Protein AF-A0A0S8JFS5-F1 (afdb_monomer)

Radius of gyration: 37.06 Å; Cα contacts (8 Å, |Δi|>4): 356; chains: 1; bounding box: 82×43×117 Å

Nearest PDB structures (foldseek):
  4ozi-assembly2_E  TM=3.101E-01  e=9.433E+00  Homo sapiens
  5fk9-assembly1_A  TM=2.256E-01  e=7.806E+00  Homo sapiens
  6avf-assembly1_A  TM=2.307E-01  e=8.856E+00  Homo sapiens
  8yf8-assembly1_C  TM=1.202E-01  e=2.507E+00  Dragon grouper nervous necrosis virus
  6rj0-assembly1_B  TM=1.612E-01  e=7.806E+00  Betanodavirus sp.

Mean predicted aligned error: 9.12 Å

Secondary structure (DSSP, 8-state):
-HHHHHHHHHSPPTTPPSS-S--SGGGGTEEE-GGG-EEE-HHHHHHHHHH-HHHHHHHHSEEEEES-TTEEEEE--SSPPSEEEEEEEEE-TTS-EEEEEETTEEPEEETTEEEPPTTSTTTT-EEEE-PPSSS-EEEEEEEEEEE-HHHHHHHHHHHHT-TTT-HHHHHHHHHHHHHHHHHHHHHHHHHHHHHHHHHHHHHHHHHHHHHHHHHHHHHHHHHHH-

Solvent-accessible surface area (backbone atoms only — not comparable to full-atom values): 12028 Å² total; per-residue (Å²): 105,72,72,57,59,52,45,60,54,75,36,70,48,45,21,53,52,87,88,55,89,48,51,37,44,56,79,35,26,36,40,80,39,82,96,73,39,81,38,73,42,70,64,47,31,51,50,37,52,68,75,39,48,62,37,55,47,38,47,45,32,77,31,76,40,52,77,30,92,41,47,42,89,71,52,66,45,91,69,32,55,59,29,75,39,46,35,39,40,31,29,36,68,86,48,47,65,76,47,42,27,44,70,84,42,68,30,48,76,56,77,55,30,38,29,32,38,83,97,44,59,46,13,49,30,29,35,33,53,54,59,73,92,87,47,57,52,72,50,78,29,52,33,23,35,9,41,4,46,53,53,48,49,50,54,52,48,48,52,38,63,27,85,84,81,4,62,54,37,56,52,49,52,55,49,50,54,51,50,51,58,48,49,58,51,48,54,58,49,53,54,52,50,52,56,51,50,54,50,51,54,52,52,51,55,52,50,52,52,51,50,52,52,50,50,54,51,51,53,54,53,51,69,73,76,105

Structure (mmCIF, N/CA/C/O backbone):
data_AF-A0A0S8JFS5-F1
#
_entry.id   AF-A0A0S8JFS5-F1
#
loop_
_atom_site.group_PDB
_atom_site.id
_atom_site.type_symbol
_atom_site.label_atom_id
_atom_site.label_alt_id
_atom_site.label_comp_id
_atom_site.label_asym_id
_atom_site.label_entity_id
_atom_site.label_seq_id
_atom_site.pdbx_PDB_ins_code
_atom_site.Cartn_x
_atom_site.Cartn_y
_atom_site.Cartn_z
_atom_site.occupancy
_atom_site.B_iso_or_equiv
_atom_site.auth_seq_id
_atom_site.auth_comp_id
_atom_site.auth_asym_id
_atom_site.auth_atom_id
_atom_site.pdbx_PDB_model_num
ATOM 1 N N . ILE A 1 1 ? -4.376 2.875 14.936 1.00 79.38 1 ILE A N 1
ATOM 2 C CA . ILE A 1 1 ? -4.734 4.065 14.121 1.00 79.38 1 ILE A CA 1
ATOM 3 C C . ILE A 1 1 ? -3.679 5.167 14.223 1.00 79.38 1 ILE A C 1
ATOM 5 O O . ILE A 1 1 ? -2.856 5.225 13.325 1.00 79.38 1 ILE A O 1
ATOM 9 N N . ARG A 1 2 ? -3.618 5.992 15.288 1.00 80.19 2 ARG A N 1
ATOM 10 C CA . ARG A 1 2 ? -2.661 7.125 15.357 1.00 80.19 2 ARG A CA 1
ATOM 11 C C . ARG A 1 2 ? -1.199 6.714 15.155 1.00 80.19 2 ARG A C 1
ATOM 13 O O . ARG A 1 2 ? -0.543 7.265 14.283 1.00 80.19 2 ARG A O 1
ATOM 20 N N . SER A 1 3 ? -0.713 5.736 15.921 1.00 81.69 3 SER A N 1
ATOM 21 C CA . SER A 1 3 ? 0.657 5.216 15.783 1.00 81.69 3 SER A CA 1
ATOM 22 C C . SER A 1 3 ? 0.940 4.685 14.378 1.00 81.69 3 SER A C 1
ATOM 24 O O . SER A 1 3 ? 2.042 4.832 13.872 1.00 81.69 3 SER A O 1
ATOM 26 N N . THR A 1 4 ? -0.071 4.109 13.729 1.00 80.25 4 THR A N 1
ATOM 27 C CA . THR A 1 4 ? 0.043 3.573 12.375 1.00 80.25 4 THR A CA 1
ATOM 28 C C . THR A 1 4 ? 0.139 4.671 11.321 1.00 80.25 4 THR A C 1
ATOM 30 O O . THR A 1 4 ? 0.972 4.570 10.435 1.00 80.25 4 THR A O 1
ATOM 33 N N . LEU A 1 5 ? -0.665 5.732 11.426 1.00 82.12 5 LEU A N 1
ATOM 34 C CA . LEU A 1 5 ? -0.578 6.877 10.511 1.00 82.12 5 LEU A CA 1
ATOM 35 C C . LEU A 1 5 ? 0.731 7.649 10.704 1.00 82.12 5 LEU A C 1
ATOM 37 O O . LEU A 1 5 ? 1.341 8.079 9.734 1.00 82.12 5 LEU A O 1
ATOM 41 N N . GLN A 1 6 ? 1.197 7.773 11.949 1.00 82.50 6 GLN A N 1
ATOM 42 C CA . GLN A 1 6 ? 2.508 8.356 12.234 1.00 82.50 6 GLN A CA 1
ATOM 43 C C . GLN A 1 6 ? 3.644 7.516 11.646 1.00 82.50 6 GLN A C 1
ATOM 45 O O . GLN A 1 6 ? 4.577 8.090 11.097 1.00 82.50 6 GLN A O 1
ATOM 50 N N . ALA A 1 7 ? 3.541 6.184 11.706 1.00 83.38 7 ALA A N 1
ATOM 51 C CA . ALA A 1 7 ? 4.540 5.294 11.127 1.00 83.38 7 ALA A CA 1
ATOM 52 C C . ALA A 1 7 ? 4.707 5.511 9.617 1.00 83.38 7 ALA A C 1
ATOM 54 O O . ALA A 1 7 ? 5.843 5.546 9.167 1.00 83.38 7 ALA A O 1
ATOM 55 N N . VAL A 1 8 ? 3.613 5.735 8.872 1.00 82.31 8 VAL A N 1
ATOM 56 C CA . VAL A 1 8 ? 3.650 6.019 7.420 1.00 82.31 8 VAL A CA 1
ATOM 57 C C . VAL A 1 8 ? 4.403 7.317 7.104 1.00 82.31 8 VAL A C 1
ATOM 59 O O . VAL A 1 8 ? 5.082 7.414 6.091 1.00 82.31 8 VAL A O 1
ATOM 62 N N . ILE A 1 9 ? 4.301 8.321 7.976 1.00 80.81 9 ILE A N 1
ATOM 63 C CA . ILE A 1 9 ? 4.963 9.623 7.793 1.00 80.81 9 ILE A CA 1
ATOM 64 C C . ILE A 1 9 ? 6.453 9.539 8.146 1.00 80.81 9 ILE A C 1
ATOM 66 O O . ILE A 1 9 ? 7.272 10.220 7.540 1.00 80.81 9 ILE A O 1
ATOM 70 N N . SER A 1 10 ? 6.808 8.723 9.142 1.00 82.69 10 SER A N 1
ATOM 71 C CA . SER A 1 10 ? 8.193 8.561 9.600 1.00 82.69 10 SER A CA 1
ATOM 72 C C . SER A 1 10 ? 8.963 7.443 8.894 1.00 82.69 10 SER A C 1
ATOM 74 O O . SER A 1 10 ? 10.148 7.269 9.164 1.00 82.69 10 SER A O 1
ATOM 76 N N . SER A 1 11 ? 8.297 6.626 8.078 1.00 82.75 11 SER A N 1
ATOM 77 C CA . SER A 1 11 ? 8.927 5.513 7.372 1.00 82.75 11 SER A CA 1
ATOM 78 C C . SER A 1 11 ? 9.652 5.980 6.118 1.00 82.75 11 SER A C 1
ATOM 80 O O . SER A 1 11 ? 9.276 6.974 5.499 1.00 82.75 11 SER A O 1
ATOM 82 N N . LEU A 1 12 ? 10.644 5.192 5.711 1.00 83.06 12 LEU A N 1
ATOM 83 C CA . LEU A 1 12 ? 11.193 5.267 4.364 1.00 83.06 12 LEU A CA 1
ATOM 84 C C . LEU A 1 12 ? 10.079 4.989 3.346 1.00 83.06 12 LEU A C 1
ATOM 86 O O . LEU A 1 12 ? 9.289 4.055 3.524 1.00 83.06 12 LEU A O 1
ATOM 90 N N . VAL A 1 13 ? 10.031 5.786 2.284 1.00 85.88 13 VAL A N 1
ATOM 91 C CA . VAL A 1 13 ? 9.185 5.515 1.123 1.00 85.88 13 VAL A CA 1
ATOM 92 C C . VAL A 1 13 ? 9.842 4.376 0.351 1.00 85.88 13 VAL A C 1
ATOM 94 O O . VAL A 1 13 ? 11.003 4.447 -0.047 1.00 85.88 13 VAL A O 1
ATOM 97 N N . THR A 1 14 ? 9.118 3.271 0.206 1.00 84.69 14 THR A N 1
ATOM 98 C CA . THR A 1 14 ? 9.622 2.068 -0.466 1.00 84.69 14 THR A CA 1
ATOM 99 C C . THR A 1 14 ? 9.335 2.134 -1.960 1.00 84.69 14 THR A C 1
ATOM 101 O O . THR A 1 14 ? 8.355 2.748 -2.370 1.00 84.69 14 THR A O 1
ATOM 104 N N . GLY A 1 15 ? 10.190 1.497 -2.767 1.00 82.31 15 GLY A N 1
ATOM 105 C CA . GLY A 1 15 ? 9.993 1.382 -4.216 1.00 82.31 15 GLY A CA 1
ATOM 106 C C . GLY A 1 15 ? 10.299 2.644 -5.025 1.00 82.31 15 GLY A C 1
ATOM 107 O O . GLY A 1 15 ? 9.937 2.699 -6.195 1.00 82.31 15 GLY A O 1
ATOM 108 N N . LEU A 1 16 ? 10.974 3.630 -4.428 1.00 89.50 16 LEU A N 1
ATOM 109 C CA . LEU A 1 16 ? 11.476 4.803 -5.145 1.00 89.50 16 LEU A CA 1
ATOM 110 C C . LEU A 1 16 ? 12.384 4.409 -6.331 1.00 89.50 16 LEU A C 1
ATOM 112 O O . LEU A 1 16 ? 12.933 3.296 -6.335 1.00 89.50 16 LEU A O 1
ATOM 116 N N . PRO A 1 17 ? 12.560 5.309 -7.319 1.00 85.25 17 PRO A N 1
ATOM 117 C CA . PRO A 1 17 ? 13.505 5.117 -8.417 1.00 85.25 17 PRO A CA 1
ATOM 118 C C . PRO A 1 17 ? 14.931 4.808 -7.938 1.00 85.25 17 PRO A C 1
ATOM 120 O O . PRO A 1 17 ? 15.257 4.975 -6.764 1.00 85.25 17 PRO A O 1
ATOM 123 N N . ASP A 1 18 ? 15.781 4.327 -8.849 1.00 83.12 18 ASP A N 1
ATOM 124 C CA . ASP A 1 18 ? 17.183 4.016 -8.543 1.00 83.12 18 ASP A CA 1
ATOM 125 C C . ASP A 1 18 ? 17.924 5.229 -7.962 1.00 83.12 18 ASP A C 1
ATOM 127 O O . ASP A 1 18 ? 17.794 6.335 -8.482 1.00 83.12 18 ASP A O 1
ATOM 131 N N . ASP A 1 19 ? 18.712 4.982 -6.909 1.00 83.31 19 ASP A N 1
ATOM 132 C CA . ASP A 1 19 ? 19.526 5.973 -6.193 1.00 83.31 19 ASP A CA 1
ATOM 133 C C . ASP A 1 19 ? 18.766 7.274 -5.854 1.00 83.31 19 ASP A C 1
ATOM 135 O O . ASP A 1 19 ? 19.159 8.355 -6.299 1.00 83.31 19 ASP A O 1
ATOM 139 N N . PRO A 1 20 ? 17.675 7.201 -5.064 1.00 86.00 20 PRO A N 1
ATOM 140 C CA . PRO A 1 20 ? 16.886 8.382 -4.762 1.00 86.00 20 PRO A CA 1
ATOM 141 C C . PRO A 1 20 ? 17.689 9.331 -3.865 1.00 86.00 20 PRO A C 1
ATOM 143 O O . PRO A 1 20 ? 18.258 8.905 -2.857 1.00 86.00 20 PRO A O 1
ATOM 146 N N . THR A 1 21 ? 17.696 10.621 -4.207 1.00 92.50 21 THR A N 1
ATOM 147 C CA . THR A 1 21 ? 18.334 11.673 -3.397 1.00 92.50 21 THR A CA 1
ATOM 148 C C . THR A 1 21 ? 17.732 11.726 -1.991 1.00 92.50 21 THR A C 1
ATOM 150 O O . THR A 1 21 ? 18.457 11.844 -1.004 1.00 92.50 21 THR A O 1
ATOM 153 N N . PHE A 1 22 ? 16.410 11.558 -1.899 1.00 93.06 22 PHE A N 1
ATOM 154 C CA . PHE A 1 22 ? 15.658 11.491 -0.653 1.00 93.06 22 PHE A CA 1
ATOM 155 C C . PHE A 1 22 ? 14.789 10.238 -0.601 1.00 93.06 22 PHE A C 1
ATOM 157 O O . PHE A 1 22 ? 14.122 9.867 -1.565 1.00 93.06 22 PHE A O 1
ATOM 164 N N . SER A 1 23 ? 14.751 9.614 0.569 1.00 92.06 23 SER A N 1
ATOM 165 C CA . SER A 1 23 ? 14.037 8.369 0.847 1.00 92.06 23 SER A CA 1
ATOM 166 C C . SER A 1 23 ? 12.992 8.496 1.957 1.00 92.06 23 SER A C 1
ATOM 168 O O . SER A 1 23 ? 12.203 7.575 2.175 1.00 92.06 23 SER A O 1
ATOM 170 N N . SER A 1 24 ? 12.938 9.634 2.656 1.00 92.19 24 SER A N 1
ATOM 171 C CA . SER A 1 24 ? 11.930 9.899 3.684 1.00 92.19 24 SER A CA 1
ATOM 172 C C . SER A 1 24 ? 11.525 11.367 3.759 1.00 92.19 24 SER A C 1
ATOM 174 O O . SER A 1 24 ? 12.280 12.264 3.399 1.00 92.19 24 SER A O 1
ATOM 176 N N . LEU A 1 25 ? 10.342 11.620 4.326 1.00 91.88 25 LEU A N 1
ATOM 177 C CA . LEU A 1 25 ? 9.883 12.981 4.610 1.00 91.88 25 LEU A CA 1
ATOM 178 C C . LEU A 1 25 ? 10.794 13.725 5.598 1.00 91.88 25 LEU A C 1
ATOM 180 O O . LEU A 1 25 ? 10.909 14.947 5.527 1.00 91.88 25 LEU A O 1
ATOM 184 N N . ALA A 1 26 ? 11.460 12.998 6.497 1.00 92.38 26 ALA A N 1
ATOM 185 C CA . ALA A 1 26 ? 12.356 13.595 7.479 1.00 92.38 26 ALA A CA 1
ATOM 186 C C . ALA A 1 26 ? 13.596 14.228 6.829 1.00 92.38 26 ALA A C 1
ATOM 188 O O . ALA A 1 26 ? 14.048 15.254 7.319 1.00 92.38 26 ALA A O 1
ATOM 189 N N . GLU A 1 27 ? 14.099 13.659 5.728 1.00 93.44 27 GLU A N 1
ATOM 190 C CA . GLU A 1 27 ? 15.263 14.174 4.981 1.00 93.44 27 GLU A CA 1
ATOM 191 C C . GLU A 1 27 ? 14.962 15.460 4.199 1.00 93.44 27 GLU A C 1
ATOM 193 O O . GLU A 1 27 ? 15.880 16.150 3.774 1.00 93.44 27 GLU A O 1
ATOM 198 N N . ILE A 1 28 ? 13.679 15.789 4.024 1.00 94.94 28 ILE A N 1
ATOM 199 C CA . ILE A 1 28 ? 13.224 17.032 3.386 1.00 94.94 28 ILE A CA 1
ATOM 200 C C . ILE A 1 28 ? 12.625 18.010 4.410 1.00 94.94 28 ILE A C 1
ATOM 202 O O . ILE A 1 28 ? 11.830 18.884 4.062 1.00 94.94 28 ILE A O 1
ATOM 206 N N . GLY A 1 29 ? 12.941 17.828 5.696 1.00 93.25 29 GLY A N 1
ATOM 207 C CA . GLY A 1 29 ? 12.510 18.712 6.778 1.00 93.25 29 GLY A CA 1
ATOM 208 C C . GLY A 1 29 ? 11.074 18.513 7.268 1.00 93.25 29 GLY A C 1
ATOM 209 O O . GLY A 1 29 ? 10.561 19.351 8.010 1.00 93.25 29 GLY A O 1
ATOM 210 N N . ILE A 1 30 ? 10.391 17.425 6.899 1.00 93.31 30 ILE A N 1
ATOM 211 C CA . ILE A 1 30 ? 9.016 17.138 7.337 1.00 93.31 30 ILE A CA 1
ATOM 212 C C . ILE A 1 30 ? 9.019 16.011 8.370 1.00 93.31 30 ILE A C 1
ATOM 214 O O . ILE A 1 30 ? 9.278 14.847 8.073 1.00 93.31 30 ILE A O 1
ATOM 218 N N . THR A 1 31 ? 8.663 16.338 9.610 1.00 90.81 31 THR A N 1
ATOM 219 C CA . THR A 1 31 ? 8.718 15.396 10.738 1.00 90.81 31 THR A CA 1
ATOM 220 C C . THR A 1 31 ? 7.413 15.362 11.534 1.00 90.81 31 THR A C 1
ATOM 222 O O . THR A 1 31 ? 6.594 16.281 11.487 1.00 90.81 31 THR A O 1
ATOM 225 N N . SER A 1 32 ? 7.195 14.291 12.305 1.00 85.81 32 SER A N 1
ATOM 226 C CA . SER A 1 32 ? 6.102 14.246 13.284 1.00 85.81 32 SER A CA 1
ATOM 227 C C . SER A 1 32 ? 6.528 14.962 14.569 1.00 85.81 32 SER A C 1
ATOM 229 O O . SER A 1 32 ? 7.279 14.414 15.373 1.00 85.81 32 SER A O 1
ATOM 231 N N . GLY A 1 33 ? 5.990 16.154 14.802 1.00 78.69 33 GLY A N 1
ATOM 232 C CA . GLY A 1 33 ? 6.173 16.928 16.025 1.00 78.69 33 GLY A CA 1
ATOM 233 C C . GLY A 1 33 ? 5.339 16.439 17.218 1.00 78.69 33 GLY A C 1
ATOM 234 O O . GLY A 1 33 ? 4.672 15.394 17.203 1.00 78.69 33 GLY A O 1
ATOM 235 N N . ALA A 1 34 ? 5.363 17.231 18.295 1.00 79.44 34 ALA A N 1
ATOM 236 C CA . ALA A 1 34 ? 4.618 16.949 19.519 1.00 79.44 34 ALA A CA 1
ATOM 237 C C . ALA A 1 34 ? 3.104 16.846 19.24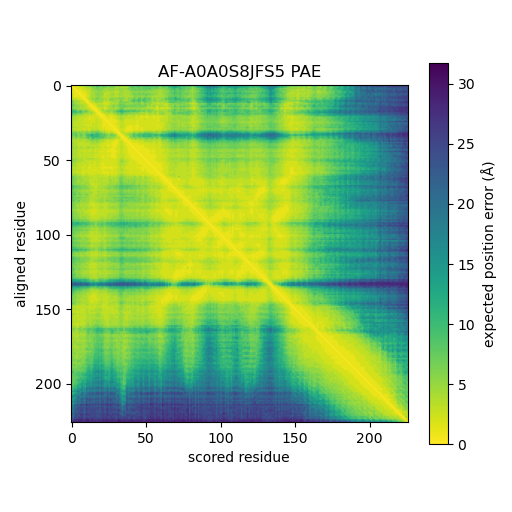9 1.00 79.44 34 ALA A C 1
ATOM 239 O O . ALA A 1 34 ? 2.533 17.587 18.452 1.00 79.44 34 ALA A O 1
ATOM 240 N N . GLY A 1 35 ? 2.435 15.899 19.910 1.00 76.12 35 GLY A N 1
ATOM 241 C CA . GLY A 1 35 ? 0.993 15.692 19.727 1.00 76.12 35 GLY A CA 1
ATOM 242 C C . GLY A 1 35 ? 0.597 15.003 18.414 1.00 76.12 35 GLY A C 1
ATOM 243 O O . GLY A 1 35 ? -0.582 14.724 18.230 1.00 76.12 35 GLY A O 1
ATOM 244 N N . GLY A 1 36 ? 1.555 14.625 17.557 1.00 77.44 36 GLY A N 1
ATOM 245 C CA . GLY A 1 36 ? 1.280 14.000 16.257 1.00 77.44 36 GLY A CA 1
ATOM 246 C C . GLY A 1 36 ? 0.900 14.985 15.156 1.00 77.44 36 GLY A C 1
ATOM 247 O O . GLY A 1 36 ? 0.332 14.572 14.151 1.00 77.44 36 GLY A O 1
ATOM 248 N N . MET A 1 37 ? 1.208 16.266 15.356 1.00 84.81 37 MET A N 1
ATOM 249 C CA . MET A 1 37 ? 1.162 17.274 14.301 1.00 84.81 37 MET A CA 1
ATOM 250 C C . MET A 1 37 ? 2.410 17.172 13.430 1.00 84.81 37 MET A C 1
ATOM 252 O O . MET A 1 37 ? 3.477 16.810 13.921 1.00 84.81 37 MET A O 1
ATOM 256 N N . LEU A 1 38 ? 2.283 17.523 12.155 1.00 88.62 38 LEU A N 1
ATOM 257 C CA . LEU A 1 38 ? 3.442 17.673 11.284 1.00 88.62 38 LEU A CA 1
ATOM 258 C C . LEU A 1 38 ? 4.183 18.967 11.622 1.00 88.62 38 LEU A C 1
ATOM 2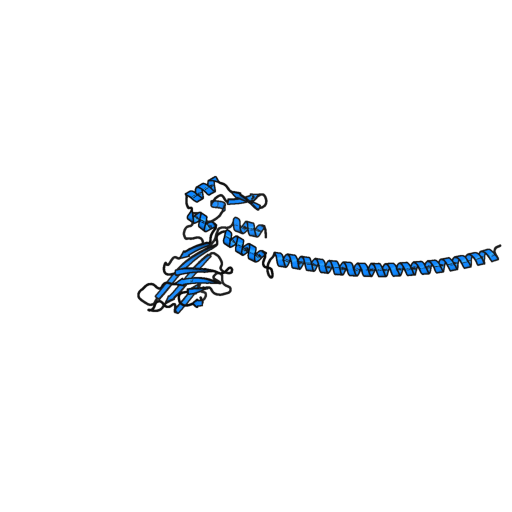60 O O . LEU A 1 38 ? 3.561 20.008 11.832 1.00 88.62 38 LEU A O 1
ATOM 264 N N . SER A 1 39 ? 5.506 18.877 11.674 1.00 91.50 39 SER A N 1
ATOM 265 C CA . SER A 1 39 ? 6.423 20.006 11.760 1.00 91.50 39 SER A CA 1
ATOM 266 C C . SER A 1 39 ? 7.207 20.078 10.459 1.00 91.50 39 SER A C 1
ATOM 268 O O . SER A 1 39 ? 7.657 19.048 9.963 1.00 91.50 39 SER A O 1
ATOM 270 N N . ILE A 1 40 ? 7.356 21.285 9.922 1.00 93.69 40 ILE A N 1
ATOM 271 C CA . ILE A 1 40 ? 8.050 21.533 8.660 1.00 93.69 40 ILE A CA 1
ATOM 272 C C . ILE A 1 40 ? 9.192 22.505 8.941 1.00 93.69 40 ILE A C 1
ATOM 274 O O . ILE A 1 40 ? 8.944 23.618 9.410 1.00 93.69 40 ILE A O 1
ATOM 278 N N . ASP A 1 41 ? 10.420 22.090 8.650 1.00 96.00 41 ASP A N 1
ATOM 279 C CA . ASP A 1 41 ? 11.549 22.999 8.494 1.00 96.00 41 ASP A CA 1
ATOM 280 C C . ASP A 1 41 ? 11.505 23.579 7.078 1.00 96.00 41 ASP A C 1
ATOM 282 O O . ASP A 1 41 ? 11.756 22.898 6.084 1.00 96.00 41 ASP A O 1
ATOM 286 N N . SER A 1 42 ? 11.127 24.853 6.974 1.00 96.06 42 SER A N 1
ATOM 287 C CA . SER A 1 42 ? 10.990 25.524 5.681 1.00 96.06 42 SER A CA 1
ATOM 288 C C . SER A 1 42 ? 12.315 25.690 4.943 1.00 96.06 42 SER A C 1
ATOM 290 O O . SER A 1 42 ? 12.296 25.840 3.728 1.00 96.06 42 SER A O 1
ATOM 292 N N . THR A 1 43 ? 13.440 25.722 5.662 1.00 97.81 43 THR A N 1
ATOM 293 C CA . THR A 1 43 ? 14.764 25.896 5.051 1.00 97.81 43 THR A CA 1
ATOM 294 C C . THR A 1 43 ? 15.197 24.588 4.414 1.00 97.81 43 THR A C 1
ATOM 296 O O . THR A 1 43 ? 15.482 24.563 3.224 1.00 97.81 43 THR A O 1
ATOM 299 N N . GLU A 1 44 ? 15.131 23.493 5.171 1.00 96.81 44 GLU A N 1
ATOM 300 C CA . GLU A 1 44 ? 15.491 22.157 4.686 1.00 96.81 44 GLU A CA 1
ATOM 301 C C . GLU A 1 44 ? 14.585 21.713 3.530 1.00 96.81 44 GLU A C 1
ATOM 303 O O . GLU A 1 44 ? 15.071 21.213 2.519 1.00 96.81 44 GLU A O 1
ATOM 308 N N . LEU A 1 45 ? 13.281 22.001 3.611 1.00 96.94 45 LEU A N 1
ATOM 309 C CA . LEU A 1 45 ? 12.366 21.741 2.501 1.00 96.94 45 LEU A CA 1
ATOM 310 C C . LEU A 1 45 ? 12.712 22.574 1.257 1.00 96.94 45 LEU A C 1
ATOM 312 O O . LEU A 1 45 ? 12.629 22.075 0.136 1.00 96.94 45 LEU A O 1
ATOM 316 N N . GLN A 1 46 ? 13.078 23.848 1.428 1.00 97.38 46 GLN A N 1
ATOM 317 C CA . GLN A 1 46 ? 13.443 24.715 0.307 1.00 97.38 46 GLN A CA 1
ATOM 318 C C . GLN A 1 46 ? 14.755 24.270 -0.351 1.00 97.38 46 GLN A C 1
ATOM 320 O O . GLN A 1 46 ? 14.860 24.329 -1.581 1.00 97.38 46 GLN A O 1
ATOM 325 N N . ASP A 1 47 ? 15.717 23.818 0.452 1.00 97.75 47 ASP A N 1
ATOM 326 C CA . ASP A 1 47 ? 16.987 23.268 -0.012 1.00 97.75 47 ASP A CA 1
ATOM 327 C C . ASP A 1 47 ? 16.749 21.959 -0.777 1.00 97.75 47 ASP A C 1
ATOM 329 O O . ASP A 1 47 ? 17.184 21.848 -1.921 1.00 97.75 47 ASP A O 1
ATOM 333 N N . ALA A 1 48 ? 15.950 21.034 -0.233 1.00 97.31 48 ALA A N 1
ATOM 334 C CA . ALA A 1 48 ? 15.591 19.780 -0.899 1.00 97.31 48 ALA A CA 1
ATOM 335 C C . ALA A 1 48 ? 14.865 19.999 -2.238 1.00 97.31 48 ALA A C 1
ATOM 337 O O . ALA A 1 48 ? 15.198 19.372 -3.242 1.00 97.31 48 ALA A O 1
ATOM 338 N N . LEU A 1 49 ? 13.913 20.941 -2.286 1.00 96.50 49 LEU A N 1
ATOM 339 C CA . LEU A 1 49 ? 13.221 21.328 -3.523 1.00 96.50 49 LEU A CA 1
ATOM 340 C C . LEU A 1 49 ? 14.163 21.925 -4.578 1.00 96.50 49 LEU A C 1
ATOM 342 O O . LEU A 1 49 ? 13.849 21.878 -5.767 1.00 96.50 49 LEU A O 1
ATOM 346 N N . THR A 1 50 ? 15.272 22.532 -4.150 1.00 97.31 50 THR A N 1
ATOM 347 C CA . THR A 1 50 ? 16.275 23.122 -5.047 1.00 97.31 50 THR A CA 1
ATOM 348 C C . THR A 1 50 ? 17.285 22.081 -5.520 1.00 97.31 50 THR A C 1
ATOM 350 O O . THR A 1 50 ? 17.709 22.144 -6.673 1.00 97.31 50 THR A O 1
ATOM 353 N N . ASP A 1 51 ? 17.664 21.153 -4.643 1.00 96.62 51 ASP A N 1
ATOM 354 C CA . ASP A 1 51 ? 18.640 20.096 -4.907 1.00 96.62 51 ASP A CA 1
ATOM 355 C C . ASP A 1 51 ? 18.080 19.042 -5.872 1.00 96.62 51 ASP A C 1
ATOM 357 O O . ASP A 1 51 ? 18.652 18.812 -6.938 1.00 96.62 51 ASP A O 1
ATOM 361 N N . ASP A 1 52 ? 16.909 18.477 -5.559 1.00 95.38 52 ASP A N 1
ATOM 362 C CA . ASP A 1 52 ? 16.247 17.489 -6.413 1.00 95.38 52 ASP A CA 1
ATOM 363 C C . ASP A 1 52 ? 14.720 17.525 -6.258 1.00 95.38 52 ASP A C 1
ATOM 365 O O . ASP A 1 52 ? 14.101 16.776 -5.495 1.00 95.38 52 ASP A O 1
ATOM 369 N N . PHE A 1 53 ? 14.088 18.395 -7.048 1.00 94.81 53 PHE A N 1
ATOM 370 C CA . PHE A 1 53 ? 12.632 18.518 -7.093 1.00 94.81 53 PHE A CA 1
ATOM 371 C C . PHE A 1 53 ? 11.924 17.190 -7.411 1.00 94.81 53 PHE A C 1
ATOM 373 O O . PHE A 1 53 ? 10.851 16.932 -6.866 1.00 94.81 53 PHE A O 1
ATOM 380 N N . ASN A 1 54 ? 12.495 16.350 -8.281 1.00 92.62 54 ASN A N 1
ATOM 381 C CA . 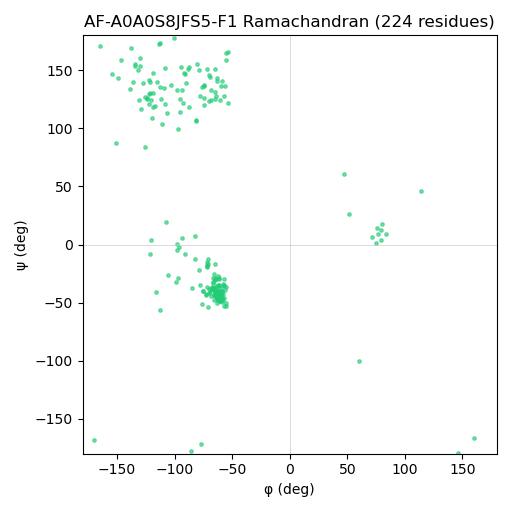ASN A 1 54 ? 11.839 15.111 -8.700 1.00 92.62 54 ASN A CA 1
ATOM 382 C C . ASN A 1 54 ? 11.855 14.086 -7.570 1.00 92.62 54 ASN A C 1
ATOM 384 O O . ASN A 1 54 ? 10.810 13.518 -7.269 1.00 92.62 54 ASN A O 1
ATOM 388 N N . SER A 1 55 ? 12.983 13.937 -6.872 1.00 92.44 55 SER A N 1
ATOM 389 C CA . SER A 1 55 ? 13.049 13.054 -5.707 1.00 92.44 55 SER A CA 1
ATOM 390 C C . SER A 1 55 ? 12.090 13.501 -4.596 1.00 92.44 55 SER A C 1
ATOM 392 O O . SER A 1 55 ? 11.445 12.659 -3.974 1.00 92.44 55 SER A O 1
ATOM 394 N N . VAL A 1 56 ? 11.889 14.813 -4.400 1.00 94.56 56 VAL A N 1
ATOM 395 C CA . VAL A 1 56 ? 10.836 15.314 -3.496 1.00 94.56 56 VAL A CA 1
ATOM 396 C C . VAL A 1 56 ? 9.441 14.901 -3.983 1.00 94.56 56 VAL A C 1
ATOM 398 O O . VAL A 1 56 ? 8.630 14.440 -3.183 1.00 94.56 56 VAL A O 1
ATOM 401 N N . VAL A 1 57 ? 9.137 15.033 -5.278 1.00 93.25 57 VAL A N 1
ATOM 402 C CA . VAL A 1 57 ? 7.846 14.607 -5.854 1.00 93.25 57 VAL A CA 1
ATOM 403 C C . VAL A 1 57 ? 7.619 13.101 -5.690 1.00 93.25 57 VAL A C 1
ATOM 405 O O . VAL A 1 57 ? 6.506 12.695 -5.336 1.00 93.25 57 VAL A O 1
ATOM 408 N N . ASP A 1 58 ? 8.654 12.282 -5.865 1.00 92.75 58 ASP A N 1
ATOM 409 C CA . ASP A 1 58 ? 8.587 10.825 -5.715 1.00 92.75 58 ASP A CA 1
ATOM 410 C C . ASP A 1 58 ? 8.268 10.397 -4.271 1.00 92.75 58 ASP A C 1
ATOM 412 O O . ASP A 1 58 ? 7.608 9.379 -4.060 1.00 92.75 58 ASP A O 1
ATOM 416 N N . LEU A 1 59 ? 8.647 11.196 -3.261 1.00 93.25 59 LEU A N 1
ATOM 417 C CA . LEU A 1 59 ? 8.254 10.944 -1.868 1.00 93.25 59 LEU A CA 1
ATOM 418 C C . LEU A 1 59 ? 6.752 11.112 -1.630 1.00 93.25 59 LEU A C 1
ATOM 420 O O . LEU A 1 59 ? 6.195 10.488 -0.725 1.00 93.25 59 LEU A O 1
ATOM 424 N N . PHE A 1 60 ? 6.083 11.971 -2.396 1.00 92.12 60 PHE A N 1
ATOM 425 C CA . PHE A 1 60 ? 4.666 12.278 -2.198 1.00 92.12 60 PHE A CA 1
ATOM 426 C C . PHE A 1 60 ? 3.748 11.511 -3.137 1.00 92.12 60 PHE A C 1
ATOM 428 O O . PHE A 1 60 ? 2.614 11.195 -2.764 1.00 92.12 60 PHE A O 1
ATOM 435 N N . THR A 1 61 ? 4.226 11.229 -4.342 1.00 91.19 61 THR A N 1
ATOM 436 C CA . THR A 1 61 ? 3.422 10.703 -5.441 1.00 91.19 61 THR A CA 1
ATOM 437 C C . THR A 1 61 ? 3.816 9.281 -5.808 1.00 91.19 61 THR A C 1
ATOM 439 O O . THR A 1 61 ? 4.727 8.690 -5.237 1.00 91.19 61 THR A O 1
ATOM 442 N N . GLU A 1 62 ? 3.045 8.686 -6.709 1.00 90.44 62 GLU A N 1
ATOM 443 C CA . GLU A 1 62 ? 3.388 7.386 -7.259 1.00 90.44 62 GLU A CA 1
ATOM 444 C C . GLU A 1 62 ? 4.542 7.539 -8.249 1.00 90.44 62 GLU A C 1
ATOM 446 O O . GLU A 1 62 ? 4.451 8.336 -9.183 1.00 90.44 62 GLU A O 1
ATOM 451 N N . SER A 1 63 ? 5.605 6.770 -8.041 1.00 90.69 63 SER A N 1
ATOM 452 C CA . SER A 1 63 ? 6.774 6.728 -8.913 1.00 90.69 63 SER A CA 1
ATOM 453 C C . SER A 1 63 ? 6.951 5.329 -9.489 1.00 90.69 63 SER A C 1
ATOM 455 O O . SER A 1 63 ? 6.609 4.322 -8.866 1.00 90.69 63 SER A O 1
ATOM 457 N N . PHE A 1 64 ? 7.464 5.262 -10.713 1.00 92.00 64 PHE A N 1
ATOM 458 C CA . PHE A 1 64 ? 7.744 4.006 -11.391 1.00 92.00 64 PHE A CA 1
ATOM 459 C C . PHE A 1 64 ? 9.073 4.094 -12.127 1.00 92.00 64 PHE A C 1
ATOM 461 O O . PHE A 1 64 ? 9.312 5.048 -12.870 1.00 92.00 64 PHE A O 1
ATOM 468 N N . SER A 1 65 ? 9.905 3.067 -11.983 1.00 92.56 65 SER A N 1
ATOM 469 C CA . SER A 1 65 ? 11.080 2.875 -12.827 1.00 92.56 65 SER A CA 1
ATOM 470 C C . SER A 1 65 ? 11.195 1.426 -13.289 1.00 92.56 65 SER A C 1
ATOM 472 O O . SER A 1 65 ? 10.682 0.503 -12.658 1.00 92.56 65 SER A O 1
ATOM 474 N N . SER A 1 66 ? 11.866 1.226 -14.419 1.00 94.06 66 SER A N 1
ATOM 475 C CA . SER A 1 66 ? 12.161 -0.090 -14.977 1.00 94.06 66 SER A CA 1
ATOM 476 C C . SER A 1 66 ? 13.610 -0.115 -15.446 1.00 94.06 66 SER A C 1
ATOM 478 O O . SER A 1 66 ? 14.083 0.860 -16.031 1.00 94.06 66 SER A O 1
ATOM 480 N N . SER A 1 67 ? 14.306 -1.231 -15.221 1.00 94.62 67 SER A N 1
ATOM 481 C CA . SER A 1 67 ? 15.642 -1.454 -15.784 1.00 94.62 67 SER A CA 1
ATOM 482 C C . SER A 1 67 ? 15.617 -1.693 -17.296 1.00 94.62 67 SER A C 1
ATOM 484 O O . SER A 1 67 ? 16.656 -1.596 -17.940 1.00 94.62 67 SER A O 1
ATOM 486 N N . GLU A 1 68 ? 14.447 -2.009 -17.858 1.00 92.69 68 GLU A N 1
ATOM 487 C CA . GLU A 1 68 ? 14.243 -2.278 -19.281 1.00 92.69 68 GLU A CA 1
ATOM 488 C C . GLU A 1 68 ? 13.214 -1.313 -19.867 1.00 92.69 68 GLU A C 1
ATOM 490 O O . GLU A 1 68 ? 12.104 -1.181 -19.350 1.00 92.69 68 GLU A O 1
ATOM 495 N N . THR A 1 69 ? 13.539 -0.685 -20.997 1.00 92.25 69 THR A N 1
ATOM 496 C CA . THR A 1 69 ? 12.619 0.231 -21.693 1.00 92.25 69 THR A CA 1
ATOM 497 C C . THR A 1 69 ? 11.454 -0.486 -22.372 1.00 92.25 69 THR A C 1
ATOM 499 O O . THR A 1 69 ? 10.441 0.146 -22.660 1.00 92.25 69 THR A O 1
ATOM 502 N N . SER A 1 70 ? 11.591 -1.793 -22.617 1.00 93.06 70 SER A N 1
ATOM 503 C CA . SER A 1 70 ? 10.533 -2.651 -23.160 1.00 93.06 70 SER A CA 1
ATOM 504 C C . SER A 1 70 ? 9.423 -2.936 -22.148 1.00 93.06 70 SER A C 1
ATOM 506 O O . SER A 1 70 ? 8.338 -3.331 -22.554 1.00 93.06 70 SER A O 1
ATOM 508 N N . VAL A 1 71 ? 9.655 -2.720 -20.848 1.00 95.88 71 VAL A N 1
ATOM 509 C CA . VAL A 1 71 ? 8.655 -2.921 -19.792 1.00 95.88 71 VAL A CA 1
ATOM 510 C C . VAL A 1 71 ? 8.214 -1.566 -19.258 1.00 95.88 71 VAL A C 1
ATOM 512 O O . VAL A 1 71 ? 9.022 -0.794 -18.743 1.00 95.88 71 VAL A O 1
ATOM 515 N N . PHE A 1 72 ? 6.919 -1.277 -19.355 1.00 94.81 72 PHE A N 1
ATOM 516 C CA . PHE A 1 72 ? 6.354 0.003 -18.940 1.00 94.81 72 PHE A CA 1
ATOM 517 C C . PHE A 1 72 ? 5.141 -0.169 -18.031 1.00 94.81 72 PHE A C 1
ATOM 519 O O . PHE A 1 72 ? 4.424 -1.167 -18.068 1.00 94.81 72 PHE A O 1
ATOM 526 N N . TYR A 1 73 ? 4.898 0.835 -17.199 1.00 95.25 73 TYR A N 1
ATOM 527 C CA . TYR A 1 73 ? 3.761 0.853 -16.291 1.00 95.25 73 TYR A CA 1
ATOM 528 C C . TYR A 1 73 ? 2.449 1.127 -17.026 1.00 95.25 73 TYR A C 1
ATOM 530 O O . TYR A 1 73 ? 2.385 2.024 -17.869 1.00 95.25 73 TYR A O 1
ATOM 538 N N . ASN A 1 74 ? 1.388 0.393 -16.681 1.00 95.56 74 ASN A N 1
ATOM 539 C CA . ASN A 1 74 ? 0.038 0.684 -17.161 1.00 95.56 74 ASN A CA 1
ATOM 540 C C . ASN A 1 74 ? -0.887 1.145 -16.032 1.00 95.56 74 ASN A C 1
ATOM 542 O O . ASN A 1 74 ? -1.485 2.215 -16.130 1.00 95.56 74 ASN A O 1
ATOM 546 N N . SER A 1 75 ? -1.027 0.330 -14.987 1.00 94.31 75 SER A N 1
ATOM 547 C CA . SER A 1 75 ? -1.912 0.615 -13.857 1.00 94.31 75 SER A CA 1
ATOM 548 C C . SER A 1 75 ? -1.603 -0.285 -12.666 1.00 94.31 75 SER A C 1
ATOM 550 O O . SER A 1 75 ? -0.904 -1.289 -12.796 1.00 94.31 75 SER A O 1
ATOM 552 N N . ARG A 1 76 ? -2.214 0.017 -11.521 1.00 93.69 76 ARG A N 1
ATOM 553 C CA . ARG A 1 76 ? -2.226 -0.851 -10.343 1.00 93.69 76 ARG A CA 1
ATOM 554 C C . ARG A 1 76 ? -3.600 -0.888 -9.684 1.00 93.69 76 ARG A C 1
ATOM 556 O O . ARG A 1 76 ? -4.450 -0.037 -9.957 1.00 93.69 76 ARG A O 1
ATOM 563 N N . SER A 1 77 ? -3.770 -1.811 -8.746 1.00 89.81 77 SER A N 1
ATOM 564 C CA . SER A 1 77 ? -4.902 -1.824 -7.823 1.00 89.81 77 SER A CA 1
ATOM 565 C C . SER A 1 77 ? -4.512 -1.252 -6.449 1.00 89.81 77 SER A C 1
ATOM 567 O O . SER A 1 77 ? -3.356 -0.897 -6.195 1.00 89.81 77 SER A O 1
ATOM 569 N N . THR A 1 78 ? -5.479 -1.162 -5.533 1.00 84.12 78 THR A N 1
ATOM 570 C CA . THR A 1 78 ? -5.218 -0.854 -4.116 1.00 84.12 78 THR A CA 1
ATOM 571 C C . THR A 1 78 ? -4.560 -2.011 -3.362 1.00 84.12 78 THR A C 1
ATOM 573 O O . THR A 1 78 ? -3.978 -1.766 -2.313 1.00 84.12 78 THR A O 1
ATOM 576 N N . ALA A 1 79 ? -4.627 -3.242 -3.884 1.00 87.62 79 ALA A N 1
ATOM 577 C CA . ALA A 1 79 ? -3.957 -4.409 -3.307 1.00 87.62 79 ALA A CA 1
ATOM 578 C C . ALA A 1 79 ? -2.455 -4.448 -3.642 1.00 87.62 79 ALA A C 1
ATOM 580 O O . ALA A 1 79 ? -1.672 -5.052 -2.910 1.00 87.62 79 ALA A O 1
ATOM 581 N N . THR A 1 80 ? -2.042 -3.762 -4.714 1.00 91.94 80 THR A N 1
ATOM 582 C CA . THR A 1 80 ? -0.642 -3.692 -5.137 1.00 91.94 80 THR A CA 1
ATOM 583 C C . THR A 1 80 ? 0.212 -2.969 -4.097 1.00 91.94 80 THR A C 1
ATOM 585 O O . THR A 1 80 ? -0.055 -1.814 -3.751 1.00 91.94 80 THR A O 1
ATOM 588 N N . GLN A 1 81 ? 1.279 -3.619 -3.639 1.00 90.88 81 GLN A N 1
ATOM 589 C CA . GLN A 1 81 ? 2.198 -3.058 -2.651 1.00 90.88 81 GLN A CA 1
ATOM 590 C C . GLN A 1 81 ? 3.306 -2.231 -3.321 1.00 90.88 81 GLN A C 1
ATOM 592 O O . GLN A 1 81 ? 3.682 -2.459 -4.472 1.00 90.88 81 GLN A O 1
ATOM 597 N N . ALA A 1 82 ? 3.853 -1.250 -2.604 1.00 91.12 82 ALA A N 1
ATOM 598 C CA . ALA A 1 82 ? 5.074 -0.572 -3.036 1.00 91.12 82 ALA A CA 1
ATOM 599 C C . ALA A 1 82 ? 6.263 -1.535 -2.940 1.00 91.12 82 ALA A C 1
ATOM 601 O O . ALA A 1 82 ? 6.342 -2.327 -1.999 1.00 91.12 82 ALA A O 1
ATOM 602 N N . GLY A 1 83 ? 7.212 -1.453 -3.868 1.00 92.62 83 GLY A N 1
ATOM 603 C CA . GLY A 1 83 ? 8.388 -2.309 -3.804 1.00 92.62 83 GLY A CA 1
ATOM 604 C C . GLY A 1 83 ? 9.140 -2.463 -5.111 1.00 92.62 83 GLY A C 1
ATOM 605 O O . GLY A 1 83 ? 8.969 -1.704 -6.062 1.00 92.62 83 GLY A O 1
ATOM 606 N N . THR A 1 84 ? 10.026 -3.453 -5.115 1.00 94.50 84 THR A N 1
ATOM 607 C CA . THR A 1 84 ? 10.788 -3.876 -6.288 1.00 94.50 84 THR A CA 1
ATOM 608 C C . THR A 1 84 ? 10.273 -5.231 -6.749 1.00 94.50 84 THR A C 1
ATOM 610 O O . THR A 1 84 ? 10.084 -6.133 -5.935 1.00 94.50 84 THR A O 1
ATOM 613 N N . TYR A 1 85 ? 10.069 -5.353 -8.053 1.00 96.06 85 TYR A N 1
ATOM 614 C CA . TYR A 1 85 ? 9.500 -6.506 -8.724 1.00 96.06 85 TYR A CA 1
ATOM 615 C C . TYR A 1 85 ? 10.471 -6.998 -9.792 1.00 96.06 85 TYR A C 1
ATOM 617 O O . TYR A 1 85 ? 10.891 -6.226 -10.656 1.00 96.06 85 TYR A O 1
ATOM 625 N N . THR A 1 86 ? 10.829 -8.278 -9.753 1.00 97.44 86 THR A N 1
ATOM 626 C CA . THR A 1 86 ? 11.553 -8.920 -10.857 1.00 97.44 86 THR A CA 1
ATOM 627 C C . THR A 1 86 ? 10.542 -9.444 -11.860 1.00 97.44 86 THR A C 1
ATOM 629 O O . THR A 1 86 ? 9.718 -10.287 -11.526 1.00 97.44 86 THR A O 1
ATOM 632 N N . VAL A 1 87 ? 10.597 -8.940 -13.082 1.00 97.69 87 VAL A N 1
ATOM 633 C CA . VAL A 1 87 ? 9.664 -9.256 -14.158 1.00 97.69 87 VAL A CA 1
ATOM 634 C C . VAL A 1 87 ? 10.407 -10.052 -15.217 1.00 97.69 87 VAL A C 1
ATOM 636 O O . VAL A 1 87 ? 11.427 -9.596 -15.725 1.00 97.69 87 VAL A O 1
ATOM 639 N N . GLU A 1 88 ? 9.899 -11.227 -15.564 1.00 97.75 88 GLU A N 1
ATOM 640 C CA . GLU A 1 88 ? 10.440 -12.059 -16.639 1.00 97.75 88 GLU A CA 1
ATOM 641 C C . GLU A 1 88 ? 9.356 -12.281 -17.690 1.00 97.75 88 GLU A C 1
ATOM 643 O O . GLU A 1 88 ? 8.268 -12.743 -17.362 1.00 97.75 88 GLU A O 1
ATOM 648 N N . ILE A 1 89 ? 9.638 -11.938 -18.949 1.00 97.00 89 ILE A N 1
ATOM 649 C CA . ILE A 1 89 ? 8.681 -12.017 -20.059 1.00 97.00 89 ILE A CA 1
ATOM 650 C C . ILE A 1 89 ? 9.322 -12.780 -21.209 1.00 97.00 89 ILE A C 1
ATOM 652 O O . ILE A 1 89 ? 10.299 -12.324 -21.805 1.00 97.00 89 ILE A O 1
ATOM 656 N N . THR A 1 90 ? 8.755 -13.930 -21.556 1.00 96.81 90 THR A N 1
ATOM 657 C CA . THR A 1 90 ? 9.103 -14.684 -22.761 1.00 96.81 90 THR A CA 1
ATOM 658 C C . THR A 1 90 ? 8.163 -14.295 -23.895 1.00 96.81 90 THR A C 1
ATOM 660 O O . THR A 1 90 ? 6.945 -14.277 -23.713 1.00 96.81 90 THR A O 1
ATOM 663 N N . TYR A 1 91 ? 8.719 -14.026 -25.075 1.00 95.81 91 TYR A N 1
ATOM 664 C CA . TYR A 1 91 ? 7.966 -13.611 -26.257 1.00 95.81 91 TYR A CA 1
ATOM 665 C C . TYR A 1 91 ? 8.400 -14.364 -27.518 1.00 95.81 91 TYR A C 1
ATOM 667 O O . TYR A 1 91 ? 9.536 -14.841 -27.626 1.00 95.81 91 TYR A O 1
ATOM 675 N N . ASP A 1 92 ? 7.485 -14.480 -28.478 1.00 94.62 92 ASP A N 1
ATOM 676 C CA . ASP A 1 92 ? 7.718 -15.144 -29.759 1.00 94.62 92 ASP A CA 1
ATOM 677 C C . ASP A 1 92 ? 8.333 -14.212 -30.823 1.00 94.62 92 ASP A C 1
ATOM 679 O O . ASP A 1 92 ? 8.625 -13.044 -30.581 1.00 94.62 92 ASP A O 1
ATOM 683 N N . VAL A 1 93 ? 8.535 -14.734 -32.036 1.00 93.25 93 VAL A N 1
ATOM 684 C CA . VAL A 1 93 ? 9.117 -13.977 -33.162 1.00 93.25 93 VAL A CA 1
ATOM 685 C C . VAL A 1 93 ? 8.260 -12.802 -33.645 1.00 93.25 93 VAL A C 1
ATOM 687 O O . VAL A 1 93 ? 8.769 -11.951 -34.372 1.00 93.25 93 VAL A O 1
ATOM 690 N N . ASN A 1 94 ? 6.978 -12.769 -33.280 1.00 90.38 94 ASN A N 1
ATOM 691 C CA . ASN A 1 94 ? 6.040 -11.701 -33.609 1.00 90.38 94 ASN A CA 1
ATOM 692 C C . ASN A 1 94 ? 5.921 -10.673 -32.469 1.00 90.38 94 ASN A C 1
ATOM 694 O O . ASN A 1 94 ? 5.208 -9.684 -32.624 1.00 90.38 94 ASN A O 1
ATOM 698 N N . GLY A 1 95 ? 6.626 -10.885 -31.351 1.00 90.25 95 GLY A N 1
ATOM 699 C CA . GLY A 1 95 ? 6.568 -10.035 -30.165 1.00 90.25 95 GLY A CA 1
ATOM 700 C C . GLY A 1 95 ? 5.406 -10.357 -29.224 1.00 90.25 95 GLY A C 1
ATOM 701 O O . GLY A 1 95 ? 5.174 -9.614 -28.274 1.00 90.25 95 GLY A O 1
ATOM 702 N N . ASN A 1 96 ? 4.679 -11.453 -29.452 1.00 93.50 96 ASN A N 1
ATOM 703 C CA . ASN A 1 96 ? 3.588 -11.873 -28.581 1.00 93.50 96 ASN A CA 1
ATOM 704 C C . ASN A 1 96 ? 4.143 -12.512 -27.308 1.00 93.50 96 ASN A C 1
ATOM 706 O O . ASN A 1 96 ? 5.030 -13.366 -27.376 1.00 93.50 96 ASN A O 1
ATOM 710 N N . ILE A 1 97 ? 3.587 -12.148 -26.154 1.00 96.12 97 ILE A N 1
ATOM 711 C CA . ILE A 1 97 ? 3.972 -12.729 -24.866 1.00 96.12 97 ILE A CA 1
ATOM 712 C C . ILE A 1 97 ? 3.482 -14.182 -24.802 1.00 96.12 97 ILE A C 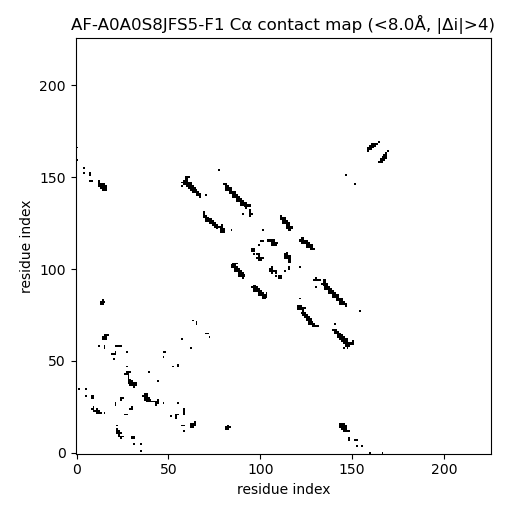1
ATOM 714 O O . ILE A 1 97 ? 2.292 -14.455 -24.953 1.00 96.12 97 ILE A O 1
ATOM 718 N N . THR A 1 98 ? 4.398 -15.121 -24.566 1.00 96.25 98 THR A N 1
ATOM 719 C CA . THR A 1 98 ? 4.098 -16.558 -24.447 1.00 96.25 98 THR A CA 1
ATOM 720 C C . THR A 1 98 ? 4.152 -17.064 -23.011 1.00 96.25 98 THR A C 1
ATOM 722 O O . THR A 1 98 ? 3.518 -18.067 -22.696 1.00 96.25 98 THR A O 1
ATOM 725 N N . ALA A 1 99 ? 4.927 -16.401 -22.152 1.00 97.12 99 ALA A N 1
ATOM 726 C CA . ALA A 1 99 ? 5.003 -16.668 -20.720 1.00 97.12 99 ALA A CA 1
ATOM 727 C C . ALA A 1 99 ? 5.445 -15.393 -19.997 1.00 97.12 99 ALA A C 1
ATOM 729 O O . ALA A 1 99 ? 6.230 -14.621 -20.549 1.00 97.12 99 ALA A O 1
ATOM 730 N N . ALA A 1 100 ? 4.964 -15.176 -18.777 1.00 97.50 100 ALA A N 1
ATOM 731 C CA . ALA A 1 100 ? 5.414 -14.068 -17.952 1.00 97.50 100 ALA A CA 1
ATOM 732 C C . ALA A 1 100 ? 5.337 -14.419 -16.468 1.00 97.50 100 ALA A C 1
ATOM 734 O O . ALA A 1 100 ? 4.393 -15.080 -16.035 1.00 97.50 100 ALA A O 1
ATOM 735 N N . THR A 1 101 ? 6.308 -13.943 -15.693 1.00 97.94 101 THR A N 1
ATOM 736 C CA . THR A 1 101 ? 6.291 -14.027 -14.232 1.00 97.94 101 THR A CA 1
ATOM 737 C C . THR A 1 101 ? 6.633 -12.679 -13.611 1.00 97.94 101 THR A C 1
ATOM 739 O O . THR A 1 101 ? 7.374 -11.877 -14.187 1.00 97.94 101 THR A O 1
ATOM 742 N N . ILE A 1 102 ? 6.086 -12.428 -12.425 1.00 97.69 102 ILE A N 1
ATOM 743 C CA . ILE A 1 102 ? 6.443 -11.295 -11.571 1.00 97.69 102 ILE A CA 1
ATOM 744 C C . ILE A 1 102 ? 6.849 -11.882 -10.220 1.00 97.69 102 ILE A C 1
ATOM 746 O O . ILE A 1 102 ? 6.128 -12.693 -9.655 1.00 97.69 102 ILE A O 1
ATOM 750 N N . ASN A 1 103 ? 8.049 -11.556 -9.738 1.00 96.19 103 ASN A N 1
ATOM 751 C CA . ASN A 1 103 ? 8.669 -12.158 -8.551 1.00 96.19 103 ASN A CA 1
ATOM 752 C C . ASN A 1 103 ? 8.695 -13.703 -8.559 1.00 96.19 103 ASN A C 1
ATOM 754 O O . ASN A 1 103 ? 8.742 -14.339 -7.508 1.00 96.19 103 ASN A O 1
ATOM 758 N N . GLY A 1 104 ? 8.695 -14.314 -9.748 1.00 95.31 104 GLY A N 1
ATOM 759 C CA . GLY A 1 104 ? 8.643 -15.768 -9.923 1.00 95.31 104 GLY A CA 1
ATOM 760 C C . GLY A 1 104 ? 7.249 -16.388 -9.767 1.00 95.31 104 GLY A C 1
ATOM 761 O O . GLY A 1 104 ? 7.129 -17.609 -9.848 1.00 95.31 104 GLY A O 1
ATOM 762 N N . HIS A 1 105 ? 6.205 -15.583 -9.563 1.00 97.25 105 HIS A N 1
ATOM 763 C CA . HIS A 1 105 ? 4.809 -16.006 -9.641 1.00 97.25 105 HIS A CA 1
ATOM 764 C C . HIS A 1 105 ? 4.282 -15.836 -11.071 1.00 97.25 105 HIS A C 1
ATOM 766 O O . HIS A 1 105 ? 4.583 -14.837 -11.727 1.00 97.25 105 HIS A O 1
ATOM 772 N N . ASP A 1 106 ? 3.503 -16.806 -11.562 1.00 97.50 106 ASP A N 1
ATOM 773 C CA . ASP A 1 106 ? 2.919 -16.755 -12.908 1.00 97.50 106 ASP A CA 1
ATOM 774 C C . ASP A 1 106 ? 2.001 -15.533 -13.051 1.00 97.50 106 ASP A C 1
ATOM 776 O O . ASP A 1 106 ? 1.053 -15.356 -12.283 1.00 97.50 106 ASP A O 1
ATOM 780 N N . ALA A 1 107 ? 2.275 -14.695 -14.051 1.00 97.06 107 ALA A N 1
ATOM 781 C CA . ALA A 1 107 ? 1.467 -13.524 -14.359 1.00 97.06 107 ALA A CA 1
ATOM 782 C C . ALA A 1 107 ? 0.378 -13.869 -15.385 1.00 97.06 107 ALA A C 1
ATOM 784 O O . ALA A 1 107 ? 0.577 -14.674 -16.299 1.00 97.06 107 ALA A O 1
ATOM 785 N N . THR A 1 108 ? -0.778 -13.217 -15.272 1.00 97.25 108 THR A N 1
ATOM 786 C CA . THR A 1 108 ? -1.847 -13.345 -16.271 1.00 97.25 108 THR A CA 1
ATOM 787 C C . THR A 1 108 ? -1.506 -12.496 -17.491 1.00 97.25 108 THR A C 1
ATOM 789 O O . THR A 1 108 ? -1.225 -11.310 -17.348 1.00 97.25 108 THR A O 1
ATOM 792 N N . ILE A 1 109 ? -1.536 -13.084 -18.689 1.00 97.19 109 ILE A N 1
ATOM 793 C CA . ILE A 1 109 ? -1.216 -12.394 -19.947 1.00 97.19 109 ILE A CA 1
ATOM 794 C C . ILE A 1 109 ? -2.504 -11.886 -20.606 1.00 97.19 109 ILE A C 1
ATOM 796 O O . ILE A 1 109 ? -3.416 -12.663 -20.893 1.00 97.19 109 ILE A O 1
ATOM 800 N N . GLU A 1 110 ? -2.547 -10.590 -20.902 1.00 94.88 110 GLU A N 1
ATOM 801 C CA . GLU A 1 110 ? -3.626 -9.894 -21.602 1.00 94.88 110 GLU A CA 1
ATOM 802 C C . GLU A 1 110 ? -3.067 -9.136 -22.817 1.00 94.88 110 GLU A C 1
ATOM 804 O O . GLU A 1 110 ? -2.798 -7.935 -22.753 1.00 94.88 110 GLU A O 1
ATOM 809 N N . ASP A 1 111 ? -2.910 -9.840 -23.942 1.00 92.62 111 ASP A N 1
ATOM 810 C CA . ASP A 1 111 ? -2.337 -9.306 -25.189 1.00 92.62 111 ASP A CA 1
ATOM 811 C C . ASP A 1 111 ? -0.889 -8.811 -25.001 1.00 92.62 111 ASP A C 1
ATOM 813 O O . ASP A 1 111 ? 0.034 -9.625 -24.942 1.00 92.62 111 ASP A O 1
ATOM 817 N N . VAL A 1 112 ? -0.690 -7.498 -24.854 1.00 93.94 112 VAL A N 1
ATOM 818 C CA . VAL A 1 112 ? 0.616 -6.865 -24.584 1.00 93.94 112 VAL A CA 1
ATOM 819 C C . VAL A 1 112 ? 0.838 -6.547 -23.102 1.00 93.94 112 VAL A C 1
ATOM 821 O O . VAL A 1 112 ? 1.862 -5.970 -22.739 1.00 93.94 112 VAL A O 1
ATOM 824 N N . PHE A 1 113 ? -0.126 -6.878 -22.242 1.00 96.88 113 PHE A N 1
ATOM 825 C CA . PHE A 1 113 ? -0.060 -6.627 -20.808 1.00 96.88 113 PHE A CA 1
ATOM 826 C C . PHE A 1 113 ? 0.141 -7.912 -20.015 1.00 96.88 113 PHE A C 1
ATOM 828 O O . PHE A 1 113 ? -0.314 -8.987 -20.402 1.00 96.88 113 PHE A O 1
ATOM 835 N N . ILE A 1 114 ? 0.774 -7.771 -18.858 1.00 97.56 114 ILE A N 1
ATOM 836 C CA . ILE A 1 114 ? 0.863 -8.801 -17.829 1.00 97.56 114 ILE A CA 1
ATOM 837 C C . ILE A 1 114 ? 0.277 -8.254 -16.529 1.00 97.56 114 ILE A C 1
ATOM 839 O O . ILE A 1 114 ? 0.453 -7.074 -16.212 1.00 97.56 114 ILE A O 1
ATOM 843 N N . VAL A 1 115 ? -0.434 -9.102 -15.794 1.00 97.50 115 VAL A N 1
ATOM 844 C CA . VAL A 1 115 ? -1.102 -8.759 -14.534 1.00 97.50 115 VAL A CA 1
ATOM 845 C C . VAL A 1 115 ? -0.583 -9.667 -13.424 1.00 97.50 115 VAL A C 1
ATOM 847 O O . VAL A 1 115 ? -0.550 -10.889 -13.590 1.00 97.50 115 VAL A O 1
ATOM 850 N N . GLY A 1 116 ? -0.170 -9.071 -12.305 1.00 97.06 116 GLY A N 1
ATOM 851 C CA . GLY A 1 116 ? 0.332 -9.801 -11.141 1.00 97.06 116 GLY A CA 1
ATOM 852 C C . GLY A 1 116 ? -0.723 -10.688 -10.479 1.00 97.06 116 GLY A C 1
ATOM 853 O O . GLY A 1 116 ? -1.924 -10.411 -10.542 1.00 97.06 116 GLY A O 1
ATOM 854 N N . ALA A 1 117 ? -0.258 -11.776 -9.867 1.00 95.81 117 ALA A N 1
ATOM 855 C CA . ALA A 1 117 ? -1.104 -12.832 -9.325 1.00 95.81 117 ALA A CA 1
ATOM 856 C C . ALA A 1 117 ? -1.893 -12.382 -8.081 1.00 95.81 117 ALA A C 1
ATOM 858 O O . ALA A 1 117 ? -1.399 -11.616 -7.255 1.00 95.81 117 ALA A O 1
ATOM 859 N N . GLU A 1 118 ? -3.111 -12.897 -7.910 1.00 94.19 118 GLU A N 1
ATOM 860 C CA . GLU A 1 118 ? -3.920 -12.650 -6.708 1.00 94.19 118 GLU A CA 1
ATOM 861 C C . GLU A 1 118 ? -3.252 -13.220 -5.443 1.00 94.19 118 GLU A C 1
ATOM 863 O O . GLU A 1 118 ? -2.634 -14.287 -5.469 1.00 94.19 118 GLU A O 1
ATOM 868 N N . GLY A 1 119 ? -3.386 -12.516 -4.317 1.00 90.88 119 GLY A N 1
ATOM 869 C CA . GLY A 1 119 ? -2.820 -12.899 -3.024 1.00 90.88 119 GLY A CA 1
ATOM 870 C C . GLY A 1 119 ? -1.315 -12.644 -2.875 1.00 90.88 119 GLY A C 1
ATOM 871 O O . GLY A 1 119 ? -0.720 -13.094 -1.892 1.00 90.88 119 GLY A O 1
ATOM 872 N N . THR A 1 120 ? -0.692 -11.940 -3.823 1.00 95.00 120 THR A N 1
ATOM 873 C CA . THR A 1 120 ? 0.741 -11.594 -3.824 1.00 95.00 120 THR A CA 1
ATOM 874 C C . THR A 1 120 ? 0.959 -10.084 -3.670 1.00 95.00 120 THR A C 1
ATOM 876 O O . THR A 1 120 ? 0.012 -9.299 -3.677 1.00 95.00 120 THR A O 1
ATOM 879 N N . ALA A 1 121 ? 2.211 -9.641 -3.505 1.00 93.75 121 ALA A N 1
ATOM 880 C CA . ALA A 1 121 ? 2.518 -8.210 -3.392 1.00 93.75 121 ALA A CA 1
ATOM 881 C C . ALA A 1 121 ? 2.230 -7.447 -4.700 1.00 93.75 121 ALA A C 1
ATOM 883 O O . ALA A 1 121 ? 1.825 -6.284 -4.670 1.00 93.75 121 ALA A O 1
ATOM 884 N N . GLU A 1 122 ? 2.399 -8.118 -5.837 1.00 95.25 122 GLU A N 1
ATOM 885 C CA . GLU A 1 122 ? 2.124 -7.621 -7.182 1.00 95.25 122 GLU A CA 1
ATOM 886 C C . GLU A 1 122 ? 0.644 -7.715 -7.592 1.00 95.25 122 GLU A C 1
ATOM 888 O O . GLU A 1 122 ? 0.321 -7.434 -8.745 1.00 95.25 122 GLU A O 1
ATOM 893 N N . GLU A 1 123 ? -0.273 -8.086 -6.692 1.00 95.38 123 GLU A N 1
ATOM 894 C CA . GLU A 1 123 ? -1.690 -8.252 -7.025 1.00 95.38 123 GLU A CA 1
ATOM 895 C C . GLU A 1 123 ? -2.279 -6.996 -7.686 1.00 95.38 123 GLU A C 1
ATOM 897 O O . GLU A 1 123 ? -2.271 -5.889 -7.136 1.00 95.38 123 GLU A O 1
ATOM 902 N N . GLY A 1 124 ? -2.810 -7.168 -8.898 1.00 92.94 124 GLY A N 1
ATOM 903 C CA . GLY A 1 124 ? -3.391 -6.083 -9.686 1.00 92.94 124 GLY A CA 1
ATOM 904 C C . GLY A 1 124 ? -2.380 -5.081 -10.256 1.00 92.94 124 GLY A C 1
ATOM 905 O O . GLY A 1 124 ? -2.807 -4.085 -10.841 1.00 92.94 124 GLY A O 1
ATOM 906 N N . LEU A 1 125 ? -1.069 -5.323 -10.125 1.00 96.25 125 LEU A N 1
ATOM 907 C CA . LEU A 1 125 ? -0.044 -4.604 -10.879 1.00 96.25 125 LEU A CA 1
ATOM 908 C C . LEU A 1 125 ? -0.152 -4.995 -12.351 1.00 96.25 125 LEU A C 1
ATOM 910 O O . LEU A 1 125 ? -0.058 -6.176 -12.683 1.00 96.25 125 LEU A O 1
ATOM 914 N N . ARG A 1 126 ? -0.317 -4.007 -13.232 1.00 97.44 126 ARG A N 1
ATOM 915 C CA . ARG A 1 126 ? -0.400 -4.201 -14.679 1.00 97.44 126 ARG A CA 1
ATOM 916 C C . ARG A 1 126 ? 0.759 -3.508 -15.374 1.00 97.44 126 ARG A C 1
ATOM 918 O O . ARG A 1 126 ? 0.897 -2.282 -15.315 1.00 97.44 126 ARG A O 1
ATOM 925 N N . LEU A 1 127 ? 1.564 -4.305 -16.062 1.00 97.56 127 LEU A N 1
ATOM 926 C CA . LEU A 1 127 ? 2.716 -3.849 -16.831 1.00 97.56 127 LEU A CA 1
ATOM 927 C C . LEU A 1 127 ? 2.474 -4.138 -18.306 1.00 97.56 127 LEU A C 1
ATOM 929 O O . LEU A 1 127 ? 1.916 -5.175 -18.655 1.00 97.56 127 LEU A O 1
ATOM 933 N N . GLY A 1 128 ? 2.862 -3.208 -19.166 1.00 96.44 128 GLY A N 1
ATOM 934 C CA . GLY A 1 128 ? 2.903 -3.412 -20.604 1.00 96.44 128 GLY A CA 1
ATOM 935 C C . GLY A 1 128 ? 4.289 -3.847 -21.056 1.00 96.44 128 GLY A C 1
ATOM 936 O O . GLY A 1 128 ? 5.295 -3.508 -20.427 1.00 96.44 128 GLY A O 1
ATOM 937 N N . PHE A 1 129 ? 4.323 -4.584 -22.159 1.00 96.50 129 PHE A N 1
ATOM 938 C CA . PHE A 1 129 ? 5.545 -5.022 -22.809 1.00 96.50 129 PHE A CA 1
ATOM 939 C C . PHE A 1 129 ? 5.552 -4.616 -24.282 1.00 96.50 129 PHE A C 1
ATOM 941 O O . PHE A 1 129 ? 4.615 -4.918 -25.020 1.00 96.50 129 PHE A O 1
ATOM 948 N N . ASP A 1 130 ? 6.620 -3.945 -24.704 1.00 94.81 130 ASP A N 1
ATOM 949 C CA . ASP A 1 130 ? 6.918 -3.654 -26.104 1.00 94.81 130 ASP A CA 1
ATOM 950 C C . ASP A 1 130 ? 8.139 -4.474 -26.530 1.00 94.81 130 ASP A C 1
ATOM 952 O O . ASP A 1 130 ? 9.277 -4.192 -26.138 1.00 94.81 130 ASP A O 1
ATOM 956 N N . ALA A 1 131 ? 7.891 -5.549 -27.280 1.00 91.12 131 ALA A N 1
ATOM 957 C CA . ALA A 1 131 ? 8.925 -6.507 -27.638 1.00 91.12 131 ALA A CA 1
ATOM 958 C C . ALA A 1 131 ? 9.994 -5.860 -28.539 1.00 91.12 131 ALA A C 1
ATOM 960 O O . ALA A 1 131 ? 9.664 -5.244 -29.558 1.00 91.12 131 ALA A O 1
ATOM 961 N N . PRO A 1 132 ? 11.293 -6.035 -28.236 1.00 85.19 132 PRO A N 1
ATOM 962 C CA . PRO A 1 132 ? 12.347 -5.520 -29.096 1.00 85.19 132 PRO A CA 1
ATOM 963 C C . PRO A 1 132 ? 12.287 -6.191 -30.475 1.00 85.19 132 PRO A C 1
ATOM 965 O O . PRO A 1 132 ? 12.050 -7.392 -30.606 1.00 85.19 132 PRO A O 1
ATOM 968 N N . SER A 1 133 ? 12.530 -5.416 -31.532 1.00 80.44 133 SER A N 1
ATOM 969 C CA . SER A 1 133 ? 12.464 -5.934 -32.899 1.00 80.44 133 SER A CA 1
ATOM 970 C C . SER A 1 133 ? 13.525 -7.016 -33.146 1.00 80.44 133 SER A C 1
ATOM 972 O O . SER A 1 133 ? 14.716 -6.742 -32.990 1.00 80.44 133 SER A O 1
ATOM 974 N N . GLY A 1 134 ? 13.116 -8.190 -33.645 1.00 69.19 134 GLY A N 1
ATOM 975 C CA . GLY A 1 134 ? 14.025 -9.133 -34.312 1.00 69.19 134 GLY A CA 1
ATOM 976 C C . GLY A 1 134 ? 14.279 -10.489 -33.643 1.00 69.19 134 GLY A C 1
ATOM 977 O O . GLY A 1 134 ? 15.423 -10.939 -33.632 1.00 69.19 134 GLY A O 1
ATOM 978 N N . GLY A 1 135 ? 13.246 -11.191 -33.175 1.00 83.75 135 GLY A N 1
ATOM 979 C CA . GLY A 1 135 ? 13.342 -12.601 -32.776 1.00 83.75 135 GLY A CA 1
ATOM 980 C C . GLY A 1 135 ? 12.425 -12.950 -31.610 1.00 83.75 135 GLY A C 1
ATOM 981 O O . GLY A 1 135 ? 11.704 -12.096 -31.119 1.00 83.75 135 GLY A O 1
ATOM 982 N N . SER A 1 136 ? 12.460 -14.211 -31.182 1.00 93.06 136 SER A N 1
ATOM 983 C CA . SER A 1 136 ? 11.878 -14.661 -29.912 1.00 93.06 136 SER A CA 1
ATOM 984 C C . SER A 1 136 ? 12.930 -14.594 -28.808 1.00 93.06 136 SER A C 1
ATOM 986 O O . SER A 1 136 ? 14.105 -14.869 -29.073 1.00 93.06 136 SER A O 1
ATOM 988 N N . GLY A 1 137 ? 12.530 -14.323 -27.572 1.00 94.12 137 GLY A N 1
ATOM 989 C CA . GLY A 1 137 ? 13.481 -14.198 -26.473 1.00 94.12 137 GLY A CA 1
ATOM 990 C C . GLY A 1 137 ? 12.837 -14.132 -25.099 1.00 94.12 137 GLY A C 1
ATOM 991 O O . GLY A 1 137 ? 11.654 -14.413 -24.924 1.00 94.12 137 GLY A O 1
ATOM 992 N N . THR A 1 138 ? 13.648 -13.780 -24.105 1.00 95.31 138 THR A N 1
ATOM 993 C CA . THR A 1 138 ? 13.206 -13.513 -22.735 1.00 95.31 138 THR A CA 1
ATOM 994 C C . THR A 1 138 ? 13.798 -12.187 -22.284 1.00 95.31 138 THR A C 1
ATOM 996 O O . THR A 1 138 ? 15.010 -11.995 -22.370 1.00 95.31 138 THR A O 1
ATOM 999 N N . ALA A 1 139 ? 12.937 -11.267 -21.862 1.00 94.06 139 ALA A N 1
ATOM 1000 C CA . ALA A 1 139 ? 13.315 -10.008 -21.239 1.00 94.06 139 ALA A CA 1
ATOM 1001 C C . ALA A 1 139 ? 13.203 -10.161 -19.720 1.00 94.06 139 ALA A C 1
ATOM 1003 O O . ALA A 1 139 ? 12.204 -10.685 -19.229 1.00 94.06 139 ALA A O 1
ATOM 1004 N N . ILE A 1 140 ? 14.225 -9.713 -18.991 1.00 95.81 140 ILE A N 1
ATOM 1005 C CA . ILE A 1 140 ? 14.222 -9.679 -17.527 1.00 95.81 140 ILE A CA 1
ATOM 1006 C C . ILE A 1 140 ? 14.379 -8.224 -17.115 1.00 95.81 140 ILE A C 1
ATOM 1008 O O . ILE A 1 140 ? 15.391 -7.605 -17.430 1.00 95.81 140 ILE A O 1
ATOM 1012 N N . ALA A 1 141 ? 13.388 -7.693 -16.409 1.00 95.62 141 ALA A N 1
ATOM 1013 C CA . ALA A 1 141 ? 13.371 -6.323 -15.934 1.00 95.62 141 ALA A CA 1
ATOM 1014 C C . ALA A 1 141 ? 13.247 -6.281 -14.412 1.00 95.62 141 ALA A C 1
ATOM 1016 O O . ALA A 1 141 ? 12.475 -7.023 -13.808 1.00 95.62 141 ALA A O 1
ATOM 1017 N N . THR A 1 142 ? 13.973 -5.365 -13.788 1.00 96.06 142 THR A N 1
ATOM 1018 C CA . THR A 1 142 ? 13.716 -4.945 -12.414 1.00 96.06 142 THR A CA 1
ATOM 1019 C C . THR A 1 142 ? 12.847 -3.705 -12.472 1.00 96.06 142 THR A C 1
ATOM 1021 O O . THR A 1 142 ? 13.280 -2.654 -12.940 1.00 96.06 142 THR A O 1
ATOM 1024 N N . VAL A 1 143 ? 11.620 -3.836 -11.992 1.00 95.38 143 VAL A N 1
ATOM 1025 C CA . VAL A 1 143 ? 10.645 -2.757 -11.907 1.00 95.38 143 VAL A CA 1
ATOM 1026 C C . VAL A 1 143 ? 10.563 -2.270 -10.468 1.00 95.38 143 VAL A C 1
ATOM 1028 O O . VAL A 1 143 ? 10.533 -3.073 -9.539 1.00 95.38 143 VAL A O 1
ATOM 1031 N N . ARG A 1 144 ? 10.505 -0.958 -10.260 1.00 94.62 144 ARG A N 1
ATOM 1032 C CA . ARG A 1 144 ? 10.257 -0.353 -8.951 1.00 94.62 144 ARG A CA 1
ATOM 1033 C C . ARG A 1 144 ? 8.983 0.463 -9.003 1.00 94.62 144 ARG A C 1
ATOM 1035 O O . ARG A 1 144 ? 8.794 1.251 -9.923 1.00 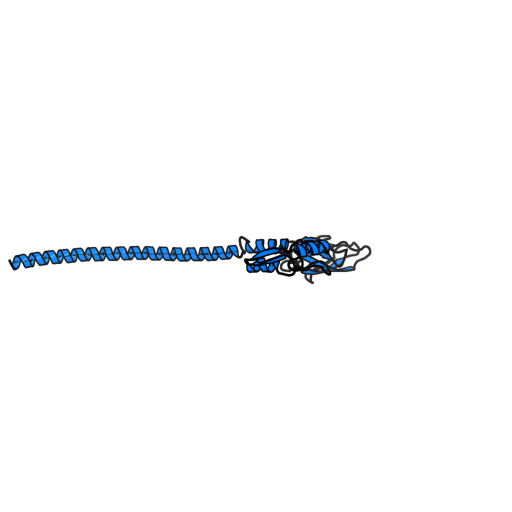94.62 144 ARG A O 1
ATOM 1042 N N . LEU A 1 145 ? 8.118 0.234 -8.024 1.00 94.00 145 LEU A N 1
ATOM 1043 C CA . LEU A 1 145 ? 6.879 0.968 -7.827 1.00 94.00 145 LEU A CA 1
ATOM 1044 C C . LEU A 1 145 ? 6.930 1.636 -6.459 1.00 94.00 145 LEU A C 1
ATOM 1046 O O . LEU A 1 145 ? 6.821 0.963 -5.429 1.00 94.00 145 LEU A O 1
ATOM 1050 N N . GLY A 1 146 ? 7.071 2.953 -6.461 1.00 91.56 146 GLY A N 1
ATOM 1051 C CA . GLY A 1 146 ? 7.057 3.773 -5.269 1.00 91.56 146 GLY A CA 1
ATOM 1052 C C . GLY A 1 146 ? 5.652 4.268 -5.000 1.00 91.56 146 GLY A C 1
ATOM 1053 O O . GLY A 1 146 ? 5.058 4.947 -5.833 1.00 91.56 146 GLY A O 1
ATOM 1054 N N . LEU A 1 147 ? 5.108 3.951 -3.827 1.00 88.62 147 LEU A N 1
ATOM 1055 C CA . LEU A 1 147 ? 3.894 4.601 -3.345 1.00 88.62 147 LEU A CA 1
ATOM 1056 C C . LEU A 1 147 ? 4.317 5.716 -2.402 1.00 88.62 147 LEU A C 1
ATOM 1058 O O . LEU A 1 147 ? 4.617 5.464 -1.234 1.00 88.62 147 LEU A O 1
ATOM 1062 N N . GLY A 1 148 ? 4.336 6.947 -2.908 1.00 88.62 148 GLY A N 1
ATOM 1063 C CA . GLY A 1 148 ? 4.571 8.115 -2.078 1.00 88.62 148 GLY A CA 1
ATOM 1064 C C . GLY A 1 148 ? 3.589 8.201 -0.908 1.00 88.62 148 GLY A C 1
ATOM 1065 O O . GLY A 1 148 ? 2.541 7.541 -0.861 1.00 88.62 148 GLY A O 1
ATOM 1066 N N . VAL A 1 149 ? 3.916 9.050 0.061 1.00 88.56 149 VAL A N 1
ATOM 1067 C CA . VAL A 1 149 ? 3.220 9.116 1.351 1.00 88.56 149 VAL A CA 1
ATOM 1068 C C . VAL A 1 149 ? 1.720 9.382 1.200 1.00 88.56 149 VAL A C 1
ATOM 1070 O O . VAL A 1 149 ? 0.937 8.883 2.008 1.00 88.56 149 VAL A O 1
ATOM 1073 N N . PHE A 1 150 ? 1.272 10.088 0.156 1.00 87.19 150 PHE A N 1
ATOM 1074 C CA . PHE A 1 150 ? -0.161 10.300 -0.077 1.00 87.19 150 PHE A CA 1
ATOM 1075 C C . PHE A 1 150 ? -0.898 9.018 -0.460 1.00 87.19 150 PHE A C 1
ATOM 1077 O O . PHE A 1 150 ? -1.969 8.748 0.086 1.00 87.19 150 PHE A O 1
ATOM 1084 N N . ALA A 1 151 ? -0.323 8.209 -1.350 1.00 85.69 151 ALA A N 1
ATOM 1085 C CA . ALA A 1 151 ? -0.898 6.924 -1.726 1.00 85.69 151 ALA A CA 1
ATOM 1086 C C . ALA A 1 151 ? -0.881 5.952 -0.536 1.00 85.69 151 ALA A C 1
ATOM 1088 O O . ALA A 1 151 ? -1.895 5.311 -0.253 1.00 85.69 151 ALA A O 1
ATOM 1089 N N . ALA A 1 152 ? 0.226 5.908 0.212 1.00 84.75 152 ALA A N 1
ATOM 1090 C CA . ALA A 1 152 ? 0.359 5.067 1.400 1.00 84.75 152 ALA A CA 1
ATOM 1091 C C . ALA A 1 152 ? -0.644 5.452 2.506 1.00 84.75 152 ALA A C 1
ATOM 1093 O O . ALA A 1 152 ? -1.314 4.584 3.073 1.00 84.75 152 ALA A O 1
ATOM 1094 N N . LEU A 1 153 ? -0.809 6.751 2.790 1.00 86.50 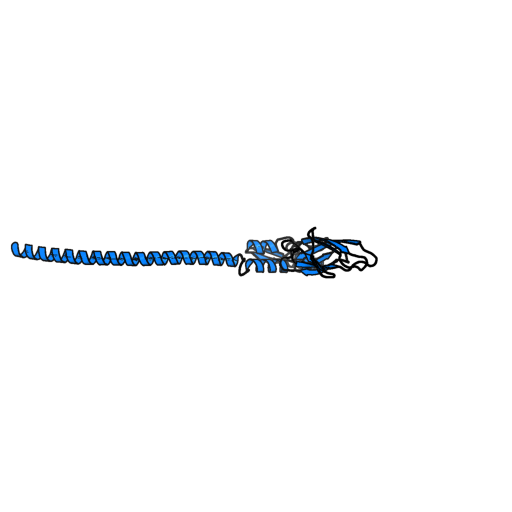153 LEU A N 1
ATOM 1095 C CA . LEU A 1 153 ? -1.810 7.242 3.742 1.00 86.50 153 LEU A CA 1
ATOM 1096 C C . LEU A 1 153 ? -3.233 6.963 3.260 1.00 86.50 153 LEU A C 1
ATOM 1098 O O . LEU A 1 153 ? -4.059 6.526 4.057 1.00 86.50 153 LEU A O 1
ATOM 1102 N N . GLY A 1 154 ? -3.523 7.199 1.979 1.00 85.94 154 GLY A N 1
ATOM 1103 C CA . GLY A 1 154 ? -4.842 6.965 1.393 1.00 85.94 154 GLY A CA 1
ATOM 1104 C C . GLY A 1 154 ? -5.262 5.499 1.474 1.00 85.94 154 GLY A C 1
ATOM 1105 O O . GLY A 1 154 ? -6.351 5.202 1.969 1.00 85.94 154 GLY A O 1
ATOM 1106 N N . SER A 1 155 ? -4.376 4.581 1.077 1.00 83.38 155 SER A N 1
ATOM 1107 C CA . SER A 1 155 ? -4.603 3.139 1.221 1.00 83.38 155 SER A CA 1
ATOM 1108 C C . SER A 1 155 ? -4.835 2.782 2.684 1.00 83.38 155 SER A C 1
ATOM 1110 O O . SER A 1 155 ? -5.836 2.161 3.030 1.00 83.38 155 SER A O 1
ATOM 1112 N N . ARG A 1 156 ? -3.975 3.280 3.583 1.00 85.31 156 ARG A N 1
ATOM 1113 C CA . ARG A 1 156 ? -4.077 2.936 4.999 1.00 85.31 156 ARG A CA 1
ATOM 1114 C C . ARG A 1 156 ? -5.345 3.463 5.664 1.00 85.31 156 ARG A C 1
ATOM 1116 O O . ARG A 1 156 ? -5.894 2.804 6.546 1.00 85.31 156 ARG A O 1
ATOM 1123 N N . LEU A 1 157 ? -5.785 4.664 5.297 1.00 87.94 157 LEU A N 1
ATOM 1124 C CA . LEU A 1 157 ? -7.045 5.228 5.770 1.00 87.94 157 LEU A CA 1
ATOM 1125 C C . LEU A 1 157 ? -8.219 4.398 5.266 1.00 87.94 157 LEU A C 1
ATOM 1127 O O . LEU A 1 157 ? -9.074 4.065 6.078 1.00 87.94 157 LEU A O 1
ATOM 1131 N N . THR A 1 158 ? -8.199 4.007 3.990 1.00 87.44 158 THR A N 1
ATOM 1132 C CA . THR A 1 158 ? -9.220 3.142 3.387 1.00 87.44 158 THR A CA 1
ATOM 1133 C C . THR A 1 158 ? -9.354 1.839 4.173 1.00 87.44 158 THR A C 1
ATOM 1135 O O . THR A 1 158 ? -10.451 1.560 4.646 1.00 87.44 158 THR A O 1
ATOM 1138 N N . ASP A 1 159 ? -8.248 1.142 4.461 1.00 85.56 159 ASP A N 1
ATOM 1139 C CA . ASP A 1 159 ? -8.259 -0.089 5.269 1.00 85.56 159 ASP A CA 1
ATOM 1140 C C . ASP A 1 159 ? -8.818 0.138 6.681 1.00 85.56 159 ASP A C 1
ATOM 1142 O O . ASP A 1 159 ? -9.556 -0.675 7.228 1.00 85.56 159 ASP A O 1
ATOM 1146 N N . ILE A 1 160 ? -8.435 1.240 7.335 1.00 88.25 160 ILE A N 1
ATOM 1147 C CA . ILE A 1 160 ? -8.879 1.542 8.704 1.00 88.25 160 ILE A CA 1
ATOM 1148 C C . ILE A 1 160 ? -10.382 1.842 8.738 1.00 88.25 160 ILE A C 1
ATOM 1150 O O . ILE A 1 160 ? -11.048 1.491 9.719 1.00 88.25 160 ILE A O 1
ATOM 1154 N N . THR A 1 161 ? -10.888 2.508 7.699 1.00 90.50 161 THR A N 1
ATOM 1155 C CA . THR A 1 161 ? -12.288 2.925 7.560 1.00 90.50 161 THR A CA 1
ATOM 1156 C C . THR A 1 161 ? -13.151 1.935 6.792 1.00 90.50 161 THR A C 1
ATOM 1158 O O . THR A 1 161 ? -14.314 2.249 6.541 1.00 90.50 161 THR A O 1
ATOM 1161 N N . ASP A 1 162 ? -12.612 0.771 6.423 1.00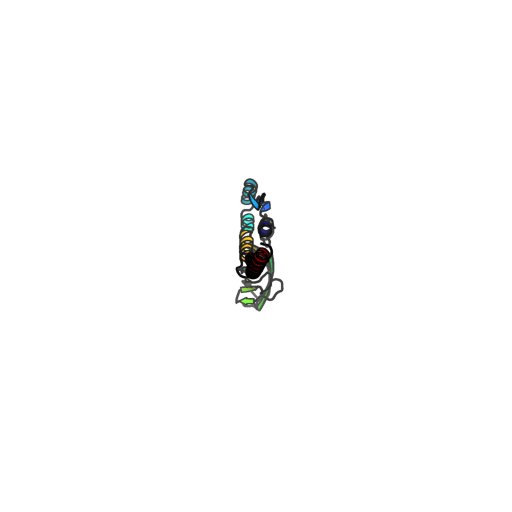 91.31 162 ASP A N 1
ATOM 1162 C CA . ASP A 1 162 ? -13.374 -0.223 5.684 1.00 91.31 162 ASP A CA 1
ATOM 1163 C C . ASP A 1 162 ? -14.645 -0.600 6.474 1.00 91.31 162 ASP A C 1
ATOM 1165 O O . ASP A 1 162 ? -14.573 -0.885 7.679 1.00 91.31 162 ASP A O 1
ATOM 1169 N N . PRO A 1 163 ? -15.830 -0.536 5.843 1.00 88.31 163 PRO A N 1
ATOM 1170 C CA . PRO A 1 163 ? -17.096 -0.717 6.540 1.00 88.31 163 PRO A CA 1
ATOM 1171 C C . PRO A 1 163 ? -17.354 -2.156 6.999 1.00 88.31 163 PRO A C 1
ATOM 1173 O O . PRO A 1 163 ? -18.283 -2.347 7.783 1.00 88.31 163 PRO A O 1
ATOM 1176 N N . TYR A 1 164 ? -16.574 -3.135 6.536 1.00 89.50 164 TYR A N 1
ATOM 1177 C CA . TYR A 1 164 ? -16.743 -4.556 6.837 1.00 89.50 164 TYR A CA 1
ATOM 1178 C C . TYR A 1 164 ? -15.556 -5.132 7.617 1.00 89.50 164 TYR A C 1
ATOM 1180 O O . TYR A 1 164 ? -15.747 -5.892 8.561 1.00 89.50 164 TYR A O 1
ATOM 1188 N N . GLU A 1 165 ? -14.333 -4.749 7.263 1.00 85.62 165 GLU A N 1
ATOM 1189 C CA . GLU A 1 165 ? -13.096 -5.310 7.818 1.00 85.62 165 GLU A CA 1
ATOM 1190 C C . GLU A 1 165 ? -12.209 -4.256 8.500 1.00 85.62 165 GLU A C 1
ATOM 1192 O O . GLU A 1 165 ? -11.111 -4.551 8.982 1.00 85.62 165 GLU A O 1
ATOM 1197 N N . GLY A 1 166 ? -12.679 -3.011 8.589 1.00 87.75 166 GLY A N 1
ATOM 1198 C CA . GLY A 1 166 ? -11.895 -1.916 9.137 1.00 87.75 166 GLY A CA 1
ATOM 1199 C C . GLY A 1 166 ? -11.717 -1.988 10.651 1.00 87.75 166 GLY A C 1
ATOM 1200 O O . GLY A 1 166 ? -12.584 -2.431 11.408 1.00 87.75 166 GLY A O 1
ATOM 1201 N N . GLN A 1 167 ? -10.596 -1.452 11.147 1.00 87.81 167 GLN A N 1
ATOM 1202 C CA . GLN A 1 167 ? -10.354 -1.345 12.596 1.00 87.81 167 GLN A CA 1
ATOM 1203 C C . GLN A 1 167 ? -11.460 -0.554 13.308 1.00 87.81 167 GLN A C 1
ATOM 1205 O O . GLN A 1 167 ? -11.796 -0.852 14.455 1.00 87.81 167 GLN A O 1
ATOM 1210 N N . VAL A 1 168 ? -12.014 0.461 12.639 1.00 90.88 168 VAL A N 1
ATOM 1211 C CA . VAL A 1 168 ? -13.133 1.251 13.167 1.00 90.88 168 VAL A CA 1
ATOM 1212 C C . VAL A 1 168 ? -14.411 0.416 13.221 1.00 90.88 168 VAL A C 1
ATOM 1214 O O . VAL A 1 168 ? -15.113 0.476 14.229 1.00 90.88 168 VAL A O 1
ATOM 1217 N N . HIS A 1 169 ? -14.679 -0.397 12.195 1.00 91.12 169 HIS A N 1
ATOM 1218 C CA . HIS A 1 169 ? -15.817 -1.314 12.175 1.00 91.12 169 HIS A CA 1
ATOM 1219 C C . HIS A 1 169 ? -15.774 -2.270 13.377 1.00 91.12 169 HIS A C 1
ATOM 1221 O O . HIS A 1 169 ? -16.698 -2.285 14.188 1.00 91.12 169 HIS A O 1
ATOM 1227 N N . TYR A 1 170 ? -14.656 -2.972 13.582 1.00 90.81 170 TYR A N 1
ATOM 1228 C CA . TYR A 1 170 ? -14.510 -3.894 14.714 1.00 90.81 170 TYR A CA 1
ATOM 1229 C C . TYR A 1 170 ? -14.620 -3.212 16.085 1.00 90.81 170 TYR A C 1
ATOM 1231 O O . TYR A 1 170 ? -15.147 -3.794 17.037 1.00 90.81 170 TYR A O 1
ATOM 1239 N N . ALA A 1 171 ? -14.136 -1.973 16.213 1.00 91.94 171 ALA A N 1
ATOM 1240 C CA . ALA A 1 171 ? -14.301 -1.205 17.444 1.00 91.94 171 ALA A CA 1
ATOM 1241 C C . ALA A 1 171 ? -15.782 -0.888 17.716 1.00 91.94 171 ALA A C 1
ATOM 1243 O O . ALA A 1 171 ? -16.235 -1.053 18.851 1.00 91.94 171 ALA A O 1
ATOM 1244 N N . THR A 1 172 ? -16.533 -0.487 16.687 1.00 93.06 172 THR A N 1
ATOM 1245 C CA . THR A 1 172 ? -17.986 -0.279 16.767 1.00 93.06 172 THR A CA 1
ATOM 1246 C C . THR A 1 172 ? -18.709 -1.564 17.157 1.00 93.06 172 THR A C 1
ATOM 1248 O O . THR A 1 172 ? -19.506 -1.545 18.091 1.00 93.06 172 THR A O 1
ATOM 1251 N N . GLU A 1 173 ? -18.374 -2.691 16.532 1.00 95.00 173 GLU A N 1
ATOM 1252 C CA . GLU A 1 173 ? -19.005 -3.982 16.818 1.00 95.00 173 GLU A CA 1
ATOM 1253 C C . GLU A 1 173 ? -18.771 -4.430 18.268 1.00 95.00 173 GLU A C 1
ATOM 1255 O O . GLU A 1 173 ? -19.696 -4.840 18.978 1.00 95.00 173 GLU A O 1
ATOM 1260 N N . SER A 1 174 ? -17.544 -4.255 18.774 1.00 94.56 174 SER A N 1
ATOM 1261 C CA . SER A 1 174 ? -17.247 -4.524 20.182 1.00 94.56 174 SER A CA 1
ATOM 1262 C C . SER A 1 174 ? -18.024 -3.605 21.127 1.00 94.56 174 SER A C 1
ATOM 1264 O O . SER A 1 174 ? -18.405 -4.049 22.213 1.00 94.56 174 SER A O 1
ATOM 1266 N N . LEU A 1 175 ? -18.225 -2.335 20.767 1.00 96.00 175 LEU A N 1
ATOM 1267 C CA . LEU A 1 175 ? -19.006 -1.401 21.575 1.00 96.00 175 LEU A CA 1
ATOM 1268 C C . LEU A 1 175 ? -20.495 -1.757 21.561 1.00 96.00 175 LEU A C 1
ATOM 1270 O O . LEU A 1 175 ? -21.093 -1.766 22.634 1.00 96.00 175 LEU A O 1
ATOM 1274 N N . ASN A 1 176 ? -21.057 -2.133 20.411 1.00 95.88 176 ASN A N 1
ATOM 1275 C CA . ASN A 1 176 ? -22.438 -2.610 20.301 1.00 95.88 176 ASN A CA 1
ATOM 1276 C C . ASN A 1 176 ? -22.657 -3.860 21.154 1.00 95.88 176 ASN A C 1
ATOM 1278 O O . ASN A 1 176 ? -23.529 -3.869 22.014 1.00 95.88 176 ASN A O 1
ATOM 1282 N N . THR A 1 177 ? -21.758 -4.842 21.059 1.00 97.31 177 THR A N 1
ATOM 1283 C CA . THR A 1 177 ? -21.807 -6.043 21.908 1.00 97.31 177 THR A CA 1
ATOM 1284 C C . THR A 1 177 ? -21.792 -5.686 23.402 1.00 97.31 177 THR A C 1
ATOM 1286 O O . THR A 1 177 ? -22.472 -6.310 24.216 1.00 97.31 177 THR A O 1
ATOM 1289 N N . ARG A 1 178 ? -21.008 -4.678 23.814 1.00 96.38 178 ARG A N 1
ATOM 1290 C CA . ARG A 1 178 ? -20.998 -4.211 25.214 1.00 96.38 178 ARG A CA 1
ATOM 1291 C C . ARG A 1 178 ? -22.305 -3.527 25.599 1.00 96.38 178 ARG A C 1
ATOM 1293 O O . ARG A 1 178 ? -22.733 -3.700 26.735 1.00 96.38 178 ARG A O 1
ATOM 1300 N N . ILE A 1 179 ? -22.901 -2.757 24.692 1.00 97.12 179 ILE A N 1
ATOM 1301 C CA . ILE A 1 179 ? -24.205 -2.117 24.892 1.00 97.12 179 ILE A CA 1
ATOM 1302 C C . ILE A 1 179 ? -25.280 -3.189 25.088 1.00 97.12 179 ILE A C 1
ATOM 1304 O O . ILE A 1 179 ? -26.012 -3.115 26.070 1.00 97.12 179 ILE A O 1
ATOM 1308 N N . ASP A 1 180 ? -25.303 -4.225 24.254 1.00 97.81 18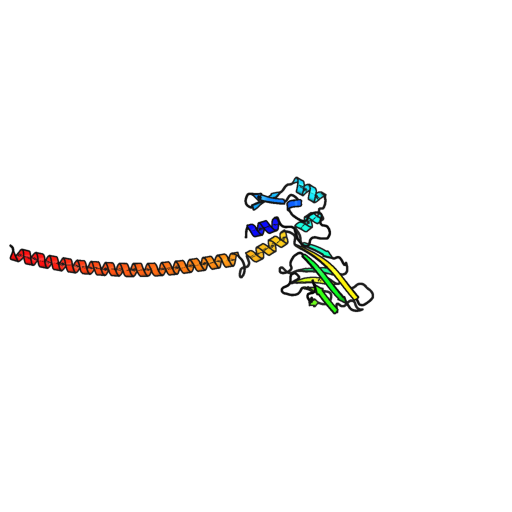0 ASP A N 1
ATOM 1309 C CA . ASP A 1 180 ? -26.286 -5.310 24.349 1.00 97.81 180 ASP A CA 1
ATOM 1310 C C . ASP A 1 180 ? -26.185 -6.045 25.690 1.00 97.81 180 ASP A C 1
ATOM 1312 O O . ASP A 1 180 ? -27.161 -6.148 26.429 1.00 97.81 180 ASP A O 1
ATOM 1316 N N . ASN A 1 181 ? -24.970 -6.420 26.101 1.00 97.56 181 ASN A N 1
ATOM 1317 C CA . ASN A 1 181 ? -24.744 -7.034 27.413 1.00 97.56 181 ASN A CA 1
ATOM 1318 C C . ASN A 1 181 ? -25.134 -6.118 28.591 1.00 97.56 181 ASN A C 1
ATOM 1320 O O . ASN A 1 181 ? -25.441 -6.600 29.684 1.00 97.56 181 ASN A O 1
ATOM 1324 N N . LEU A 1 182 ? -25.047 -4.794 28.428 1.00 97.00 182 LEU A N 1
ATOM 1325 C CA . LEU A 1 182 ? -25.498 -3.845 29.447 1.00 97.00 182 LEU A CA 1
ATOM 1326 C C . LEU A 1 182 ? -27.025 -3.754 29.484 1.00 97.00 182 LEU A C 1
ATOM 1328 O O . LEU A 1 182 ? -27.570 -3.718 30.585 1.00 97.00 182 LEU A O 1
ATOM 1332 N N . ASN A 1 183 ? -27.693 -3.771 28.331 1.00 97.31 183 ASN A N 1
ATOM 1333 C CA . ASN A 1 183 ? -29.152 -3.785 28.240 1.00 97.31 183 ASN A CA 1
ATOM 1334 C C . ASN A 1 183 ? -29.730 -5.053 28.881 1.00 97.31 183 ASN A C 1
ATOM 1336 O O . ASN A 1 183 ? -30.549 -4.941 29.787 1.00 97.31 183 ASN A O 1
ATOM 1340 N N . ASP A 1 184 ? -29.188 -6.233 28.567 1.00 97.88 184 ASP A N 1
ATOM 1341 C CA . ASP A 1 184 ? -29.614 -7.499 29.187 1.00 97.88 184 ASP A CA 1
ATOM 1342 C C . ASP A 1 184 ? -29.492 -7.468 30.722 1.00 97.88 184 ASP A C 1
ATOM 1344 O O . ASP A 1 184 ? -30.305 -8.022 31.469 1.00 97.88 184 ASP A O 1
ATOM 1348 N N . ARG A 1 185 ? -28.453 -6.795 31.233 1.00 97.31 185 ARG A N 1
ATOM 1349 C CA . ARG A 1 185 ? -28.261 -6.608 32.676 1.00 97.31 185 ARG A CA 1
ATOM 1350 C C . ARG A 1 185 ? -29.262 -5.628 33.271 1.00 97.31 185 ARG A C 1
ATOM 1352 O O . ARG A 1 185 ? -29.645 -5.825 34.425 1.00 97.31 185 ARG A O 1
ATOM 1359 N N . ILE A 1 186 ? -29.623 -4.571 32.546 1.00 97.00 186 ILE A N 1
ATOM 1360 C CA . ILE A 1 186 ? -30.650 -3.613 32.965 1.00 97.00 186 ILE A CA 1
ATOM 1361 C C . ILE A 1 186 ? -31.989 -4.340 33.074 1.00 97.00 186 ILE A C 1
ATOM 1363 O O . ILE A 1 186 ? -32.569 -4.328 34.158 1.00 97.00 186 ILE A O 1
ATOM 1367 N N . ASP A 1 187 ? -32.389 -5.083 32.044 1.00 97.81 187 ASP A N 1
ATOM 1368 C CA . ASP A 1 187 ? -33.651 -5.829 32.012 1.00 97.81 187 ASP A CA 1
ATOM 1369 C C . ASP A 1 187 ? -33.755 -6.817 33.187 1.00 97.81 187 ASP A C 1
ATOM 1371 O O . ASP A 1 187 ? -34.736 -6.836 33.937 1.00 97.81 187 ASP A O 1
ATOM 1375 N N . ALA A 1 188 ? -32.686 -7.577 33.450 1.00 97.31 188 ALA A N 1
ATOM 1376 C CA . ALA A 1 188 ? -32.637 -8.494 34.588 1.00 97.31 188 ALA A CA 1
ATOM 1377 C C . ALA A 1 188 ? -32.701 -7.780 35.956 1.00 97.31 188 ALA A C 1
ATOM 1379 O O . ALA A 1 188 ? -33.168 -8.351 36.948 1.00 97.31 188 ALA A O 1
ATOM 1380 N N . MET A 1 189 ? -32.196 -6.546 36.059 1.00 96.50 189 MET A N 1
ATOM 1381 C CA . MET A 1 189 ? -32.311 -5.741 37.279 1.00 96.50 189 MET A CA 1
ATOM 1382 C C . MET A 1 189 ? -33.723 -5.181 37.458 1.00 96.50 189 MET A C 1
ATOM 1384 O O . MET A 1 189 ? -34.221 -5.193 38.585 1.00 96.50 189 MET A O 1
ATOM 1388 N N . GLU A 1 190 ? -34.372 -4.735 36.384 1.00 96.38 190 GLU A N 1
ATOM 1389 C CA . GLU A 1 190 ? -35.756 -4.256 36.409 1.00 96.38 190 GLU A CA 1
ATOM 1390 C C . GLU A 1 190 ? -36.713 -5.360 36.867 1.00 96.38 190 GLU A C 1
ATOM 1392 O O . GLU A 1 190 ? -37.501 -5.149 37.793 1.00 96.38 190 GLU A O 1
ATOM 1397 N N . GLU A 1 191 ? -36.566 -6.578 36.340 1.00 97.19 191 GLU A N 1
ATOM 1398 C CA . GLU A 1 191 ? -37.375 -7.723 36.768 1.00 97.19 191 GLU A CA 1
ATOM 1399 C C . GLU A 1 191 ? -37.189 -8.029 38.268 1.00 97.19 191 GLU A C 1
ATOM 1401 O O . GLU A 1 191 ? -38.153 -8.249 39.010 1.00 97.19 191 GLU A O 1
ATOM 1406 N N . ARG A 1 192 ? -35.946 -7.973 38.765 1.00 96.25 192 ARG A N 1
ATOM 1407 C CA . ARG A 1 192 ? -35.654 -8.151 40.198 1.00 96.25 192 ARG A CA 1
ATOM 1408 C C . ARG A 1 192 ? -36.273 -7.061 41.069 1.00 96.25 192 ARG A C 1
ATOM 1410 O O . ARG A 1 192 ? -36.663 -7.351 42.203 1.00 96.25 192 ARG A O 1
ATOM 1417 N N . LEU A 1 193 ? -36.341 -5.818 40.591 1.00 96.50 193 LEU A N 1
ATOM 1418 C CA . LEU A 1 193 ? -36.989 -4.727 41.321 1.00 96.50 193 LEU A CA 1
ATOM 1419 C C . LEU A 1 193 ? -38.493 -4.980 41.463 1.00 96.50 193 LEU A C 1
ATOM 1421 O O . LEU A 1 193 ? -39.005 -4.845 42.575 1.00 96.50 193 LEU A O 1
ATOM 1425 N N . VAL A 1 194 ? -39.159 -5.448 40.403 1.00 96.69 194 VAL A N 1
ATOM 1426 C CA . VAL A 1 194 ? -40.585 -5.822 40.436 1.00 96.69 194 VAL A CA 1
ATOM 1427 C C . VAL A 1 194 ? -40.838 -6.948 41.440 1.00 96.69 194 VAL A C 1
ATOM 1429 O O . VAL A 1 194 ? -41.703 -6.833 42.307 1.00 96.69 194 VAL A O 1
ATOM 1432 N N . GLN A 1 195 ? -40.038 -8.018 41.402 1.00 95.62 195 GLN A N 1
ATOM 1433 C CA . GLN A 1 195 ? -40.182 -9.130 42.352 1.00 95.62 195 GLN A CA 1
ATOM 1434 C C . GLN A 1 195 ? -39.998 -8.677 43.808 1.00 95.62 195 GLN A C 1
ATOM 1436 O O . GLN A 1 195 ? -40.688 -9.148 44.719 1.00 95.62 195 GLN A O 1
ATOM 1441 N N . ARG A 1 196 ? -39.063 -7.749 44.043 1.00 95.69 196 ARG A N 1
ATOM 1442 C CA . ARG A 1 196 ? -38.819 -7.192 45.374 1.00 95.69 196 ARG A CA 1
ATOM 1443 C C . ARG A 1 196 ? -39.962 -6.286 45.834 1.00 95.69 196 ARG A C 1
ATOM 1445 O O . ARG A 1 196 ? -40.328 -6.352 47.007 1.00 95.69 196 ARG A O 1
ATOM 1452 N N . GLU A 1 197 ? -40.549 -5.498 44.938 1.00 94.44 197 GLU A N 1
ATOM 1453 C CA . GLU A 1 197 ? -41.755 -4.719 45.224 1.00 94.44 197 GLU A CA 1
ATOM 1454 C C . GLU A 1 197 ? -42.917 -5.631 45.644 1.00 94.44 197 GLU A C 1
ATOM 1456 O O . GLU A 1 197 ? -43.515 -5.417 46.700 1.00 94.44 197 GLU A O 1
ATOM 1461 N N . ASP A 1 198 ? -43.182 -6.693 44.883 1.00 95.12 198 ASP A N 1
ATOM 1462 C CA . ASP A 1 198 ? -44.227 -7.676 45.188 1.00 95.12 198 ASP A CA 1
ATOM 1463 C C . ASP A 1 198 ? -44.026 -8.338 46.554 1.00 95.12 198 ASP A C 1
ATOM 1465 O O . ASP A 1 198 ? -44.971 -8.503 47.334 1.00 95.12 198 ASP A O 1
ATOM 1469 N N . MET A 1 199 ? -42.783 -8.704 46.873 1.00 95.75 199 MET A N 1
ATOM 1470 C CA . MET A 1 199 ? -42.431 -9.244 48.183 1.00 95.75 199 MET A CA 1
ATOM 1471 C C . MET A 1 199 ? -42.747 -8.237 49.296 1.00 95.75 199 MET A C 1
ATOM 1473 O O . MET A 1 199 ? -43.374 -8.612 50.290 1.00 95.75 199 MET A O 1
ATOM 1477 N N . TYR A 1 200 ? -42.346 -6.972 49.137 1.00 94.62 200 TYR A N 1
ATOM 1478 C CA . TYR A 1 200 ? -42.625 -5.935 50.130 1.00 94.62 200 TYR A CA 1
ATOM 1479 C C . TYR A 1 200 ? -44.125 -5.655 50.276 1.00 94.62 200 TYR A C 1
ATOM 1481 O O . TYR A 1 200 ? -44.601 -5.544 51.405 1.00 94.62 200 TYR A O 1
ATOM 1489 N N . ARG A 1 201 ? -44.899 -5.649 49.182 1.00 94.69 201 ARG A N 1
ATOM 1490 C CA . ARG A 1 201 ? -46.367 -5.526 49.227 1.00 94.69 201 ARG A CA 1
ATOM 1491 C C . ARG A 1 201 ? -47.012 -6.658 50.035 1.00 94.69 201 ARG A C 1
ATOM 1493 O O . ARG A 1 201 ? -47.853 -6.394 50.892 1.00 94.69 201 ARG A O 1
ATOM 1500 N N . ARG A 1 202 ? -46.589 -7.913 49.826 1.00 95.19 202 ARG A N 1
ATOM 1501 C CA . ARG A 1 202 ? -47.090 -9.075 50.594 1.00 95.19 202 ARG A CA 1
ATOM 1502 C C . ARG A 1 202 ? -46.714 -9.004 52.074 1.00 95.19 202 ARG A C 1
ATOM 1504 O O . ARG A 1 202 ? -47.544 -9.305 52.928 1.00 95.19 202 ARG A O 1
ATOM 1511 N N . GLN A 1 203 ? -45.477 -8.611 52.388 1.00 91.69 203 GLN A N 1
ATOM 1512 C CA . GLN A 1 203 ? -45.040 -8.424 53.776 1.00 91.69 203 GLN A CA 1
ATOM 1513 C C . GLN A 1 203 ? -45.880 -7.355 54.480 1.00 91.69 203 GLN A C 1
ATOM 1515 O O . GLN A 1 203 ? -46.330 -7.585 55.599 1.00 91.69 203 GLN A O 1
ATOM 1520 N N . PHE A 1 204 ? -46.143 -6.231 53.811 1.00 95.06 204 PHE A N 1
ATOM 1521 C CA . PHE A 1 204 ? -46.953 -5.150 54.365 1.00 95.06 204 PHE A CA 1
ATOM 1522 C C . PHE A 1 204 ? -48.397 -5.593 54.640 1.00 95.06 204 PHE A C 1
ATOM 1524 O O . PHE A 1 204 ? -48.885 -5.406 55.751 1.00 95.06 204 PHE A O 1
ATOM 1531 N N . ALA A 1 205 ? -49.040 -6.284 53.692 1.00 94.00 205 ALA A N 1
ATOM 1532 C CA . ALA A 1 205 ? -50.388 -6.826 53.884 1.00 94.00 205 ALA A CA 1
ATOM 1533 C C . ALA A 1 205 ? -50.469 -7.810 55.072 1.00 94.00 205 ALA A C 1
ATOM 1535 O O . ALA A 1 205 ? -51.407 -7.767 55.866 1.00 94.00 205 ALA A O 1
ATOM 1536 N N . ASN A 1 206 ? -49.462 -8.672 55.248 1.00 93.31 206 ASN A N 1
ATOM 1537 C CA . ASN A 1 206 ? -49.408 -9.586 56.394 1.00 93.31 206 ASN A CA 1
ATOM 1538 C C . ASN A 1 206 ? -49.232 -8.844 57.728 1.00 93.31 206 ASN A C 1
ATOM 1540 O O . ASN A 1 206 ? -49.821 -9.241 58.734 1.00 93.31 206 ASN A O 1
ATOM 1544 N N . LEU A 1 207 ? -48.434 -7.773 57.744 1.00 93.75 207 LEU A N 1
ATOM 1545 C CA . LEU A 1 207 ? -48.262 -6.928 58.925 1.00 93.75 207 LEU A CA 1
ATOM 1546 C C . LEU A 1 207 ? -49.563 -6.204 59.292 1.00 93.75 207 LEU A C 1
ATOM 1548 O O . LEU A 1 207 ? -49.893 -6.143 60.474 1.00 93.75 207 LEU A O 1
ATOM 1552 N N . GLU A 1 208 ? -50.339 -5.726 58.317 1.00 91.44 208 GLU A N 1
ATOM 1553 C CA . GLU A 1 208 ? -51.669 -5.148 58.564 1.00 91.44 208 GLU A CA 1
ATOM 1554 C C . GLU A 1 208 ? -52.626 -6.159 59.210 1.00 91.44 208 GLU A C 1
ATOM 1556 O O . GLU A 1 208 ? -53.306 -5.835 60.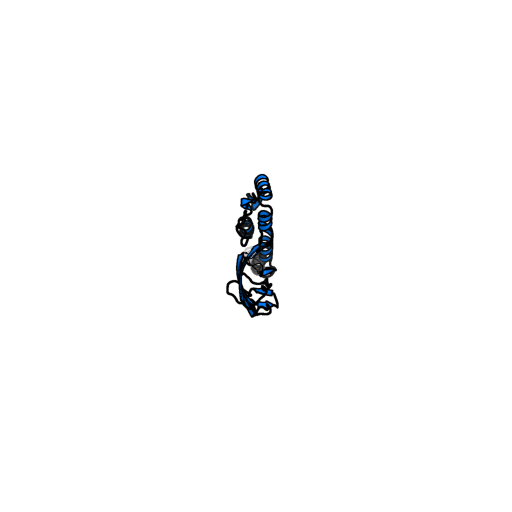186 1.00 91.44 208 GLU A O 1
ATOM 1561 N N . VAL A 1 209 ? -52.639 -7.406 58.723 1.00 90.94 209 VAL A N 1
ATOM 1562 C CA . VAL A 1 209 ? -53.449 -8.484 59.315 1.00 90.94 209 VAL A CA 1
ATOM 1563 C C . VAL A 1 209 ? -53.004 -8.782 60.747 1.00 90.94 209 VAL A C 1
ATOM 1565 O O . VAL A 1 209 ? -53.844 -8.869 61.643 1.00 90.94 209 VAL A O 1
ATOM 1568 N N . ALA A 1 210 ? -51.696 -8.907 60.986 1.00 90.62 210 ALA A N 1
ATOM 1569 C CA . ALA A 1 210 ? -51.157 -9.150 62.322 1.00 90.62 210 ALA A CA 1
ATOM 1570 C C . ALA A 1 210 ? -51.510 -8.010 63.293 1.00 90.62 210 ALA A C 1
ATOM 1572 O O . ALA A 1 210 ? -51.961 -8.268 64.409 1.00 90.62 210 ALA A O 1
ATOM 1573 N N . LEU A 1 211 ? -51.386 -6.752 62.856 1.00 89.25 211 LEU A N 1
ATOM 1574 C CA . LEU A 1 211 ? -51.780 -5.581 63.641 1.00 89.25 211 LEU A CA 1
ATOM 1575 C C . LEU A 1 211 ? -53.283 -5.572 63.940 1.00 89.25 211 LEU A C 1
ATOM 1577 O O . LEU A 1 211 ? -53.667 -5.334 65.083 1.00 89.25 211 LEU A O 1
ATOM 1581 N N . SER A 1 212 ? -54.133 -5.883 62.958 1.00 89.38 212 SER A N 1
ATOM 1582 C CA . SER A 1 212 ? -55.584 -5.993 63.155 1.00 89.38 212 SER A CA 1
ATOM 1583 C C . SER A 1 212 ? -55.940 -7.075 64.182 1.00 89.38 212 SER A C 1
ATOM 1585 O O . SER A 1 212 ? -56.740 -6.845 65.092 1.00 89.38 212 SER A O 1
ATOM 1587 N N . GLN A 1 213 ? -55.298 -8.245 64.107 1.00 86.81 213 GLN A N 1
ATOM 1588 C CA . GLN A 1 213 ? -55.480 -9.317 65.089 1.00 86.81 213 GLN A CA 1
ATOM 1589 C C . GLN A 1 213 ? -55.023 -8.898 66.489 1.00 86.81 213 GLN A C 1
ATOM 1591 O O . GLN A 1 213 ? -55.735 -9.157 67.460 1.00 86.81 213 GLN A O 1
ATOM 1596 N N . MET A 1 214 ? -53.873 -8.229 66.604 1.00 88.25 214 MET A N 1
ATOM 1597 C CA . MET A 1 214 ? -53.379 -7.710 67.881 1.00 88.25 214 MET A CA 1
ATOM 1598 C C . MET A 1 214 ? -54.311 -6.645 68.470 1.00 88.25 214 MET A C 1
ATOM 1600 O O . MET A 1 214 ? -54.556 -6.663 69.674 1.00 88.25 214 MET A O 1
ATOM 1604 N N . GLN A 1 215 ? -54.877 -5.753 67.651 1.00 83.19 215 GLN A N 1
ATOM 1605 C CA . GLN A 1 215 ? -55.868 -4.767 68.098 1.00 83.19 215 GLN A CA 1
ATOM 1606 C C . GLN A 1 215 ? -57.136 -5.445 68.636 1.00 83.19 215 GLN A C 1
ATOM 1608 O O . GLN A 1 215 ? -57.586 -5.105 69.729 1.00 83.19 215 GLN A O 1
ATOM 1613 N N . ASN A 1 216 ? -57.663 -6.449 67.929 1.00 84.12 216 ASN A N 1
ATOM 1614 C CA . ASN A 1 216 ? -58.822 -7.225 68.385 1.00 84.12 216 ASN A CA 1
ATOM 1615 C C . ASN A 1 216 ? -58.536 -7.972 69.700 1.00 84.12 216 ASN A C 1
ATOM 1617 O O . ASN A 1 216 ? -59.362 -7.970 70.613 1.00 84.12 216 ASN A O 1
ATOM 1621 N N . GLN A 1 217 ? -57.348 -8.570 69.834 1.00 85.12 217 GLN A N 1
ATOM 1622 C CA . GLN A 1 217 ? -56.919 -9.217 71.079 1.00 85.12 217 GLN A CA 1
ATOM 1623 C C . GLN A 1 217 ? -56.764 -8.210 72.226 1.00 85.12 217 GLN A C 1
ATOM 1625 O O . GLN A 1 217 ? -57.196 -8.484 73.343 1.00 85.12 217 GLN A O 1
ATOM 1630 N N . SER A 1 218 ? -56.196 -7.031 71.963 1.00 82.31 218 SER A N 1
ATOM 1631 C CA . SER A 1 218 ? -56.057 -5.965 72.959 1.00 82.31 218 SER A CA 1
ATOM 1632 C C . SER A 1 218 ? -57.416 -5.445 73.439 1.00 82.31 218 SER A C 1
ATOM 1634 O O . SER A 1 218 ? -57.594 -5.268 74.643 1.00 82.31 218 SER A O 1
ATOM 1636 N N . GLN A 1 219 ? -58.391 -5.268 72.540 1.00 77.19 219 GLN A N 1
ATOM 1637 C CA . GLN A 1 219 ? -59.762 -4.891 72.906 1.00 77.19 219 GLN A CA 1
ATOM 1638 C C . GLN A 1 219 ? -60.449 -5.963 73.763 1.00 77.19 219 GLN A C 1
ATOM 1640 O O . GLN A 1 219 ? -61.065 -5.624 74.771 1.00 77.19 219 GLN A O 1
ATOM 1645 N N . TYR A 1 220 ? -60.298 -7.246 73.416 1.00 81.06 220 TYR A N 1
ATOM 1646 C CA . TYR A 1 220 ? -60.834 -8.359 74.207 1.00 81.06 220 TYR A CA 1
ATOM 1647 C C . TYR A 1 220 ? -60.227 -8.419 75.617 1.00 81.06 220 TYR A C 1
ATOM 1649 O O . TYR A 1 220 ? -60.942 -8.555 76.605 1.00 81.06 220 TYR A O 1
ATOM 1657 N N . LEU A 1 221 ? -58.905 -8.261 75.733 1.00 77.38 221 LEU A N 1
ATOM 1658 C CA . LEU A 1 221 ? -58.232 -8.219 77.033 1.00 77.38 221 LEU A CA 1
ATOM 1659 C C . LEU A 1 221 ? -58.666 -6.999 77.856 1.00 77.38 221 LEU A C 1
ATOM 1661 O O . LEU A 1 221 ? -58.907 -7.123 79.055 1.00 77.38 221 LEU A O 1
ATOM 1665 N N . SER A 1 222 ? -58.828 -5.840 77.215 1.00 78.62 222 SER A N 1
ATOM 1666 C CA . SER A 1 222 ? -59.330 -4.630 77.870 1.00 78.62 222 SER A CA 1
ATOM 1667 C C . SER A 1 222 ? -60.775 -4.765 78.357 1.00 78.62 222 SER A C 1
ATOM 1669 O O . SER A 1 222 ? -61.110 -4.126 79.347 1.00 78.62 222 SER A O 1
ATOM 1671 N N . SER A 1 223 ? -61.626 -5.562 77.700 1.00 76.69 223 SER A N 1
ATOM 1672 C CA . SER A 1 223 ? -63.020 -5.770 78.129 1.00 76.69 223 SER A CA 1
ATOM 1673 C C . SER A 1 223 ? -63.176 -6.809 79.243 1.00 76.69 223 SER A C 1
ATOM 1675 O O . SER A 1 223 ? -64.268 -6.963 79.776 1.00 76.69 223 SER A O 1
ATOM 1677 N N . ILE A 1 224 ? -62.128 -7.584 79.531 1.00 76.06 224 ILE A N 1
ATOM 1678 C CA . ILE A 1 224 ? -62.102 -8.574 80.620 1.00 76.06 224 ILE A CA 1
ATOM 1679 C C . ILE A 1 224 ? -61.434 -7.999 81.874 1.00 76.06 224 ILE A C 1
ATOM 1681 O O . ILE A 1 224 ? -61.732 -8.434 82.983 1.00 76.06 224 ILE A O 1
ATOM 1685 N N . LEU A 1 225 ? -60.510 -7.051 81.700 1.00 67.12 225 LEU A N 1
ATOM 1686 C CA . LEU A 1 225 ? -59.725 -6.446 82.780 1.00 67.12 225 LEU A CA 1
ATOM 1687 C C . LEU A 1 225 ? -60.267 -5.091 83.272 1.00 67.12 225 LEU A C 1
ATOM 1689 O O . LEU A 1 225 ? -59.714 -4.552 84.231 1.00 67.12 225 LEU A O 1
ATOM 1693 N N . GLY A 1 226 ? -61.306 -4.547 82.632 1.00 53.00 226 GLY A N 1
ATOM 1694 C CA . GLY A 1 226 ? -62.079 -3.387 83.096 1.00 53.00 226 GLY A CA 1
ATOM 1695 C C . GLY A 1 226 ? -63.479 -3.801 83.519 1.00 53.00 226 GLY A C 1
ATOM 1696 O O . GLY A 1 226 ? -63.989 -3.190 84.482 1.00 53.00 226 GLY A O 1
#

Foldseek 3Di:
DLVVLLCLQADFFAQFPPPQPDGHPVQQQWHQDPPRDIDGDPVSVVVCCVVDVVSVVLQAAKDKDKPDPQKAFDDFDLLAAFYKWKKKFWAFLVRWTPFIDINNHGWDDDTQKTQHDPPDNRHRGIMGGDGDHDGTDMDIMIMTITHHSNSVSVSLVCQQPPCPRHVVNVVVVVVVVVVVVVVVVVVVVVVVVVVVVVVVVVVVVVVVVVVVVVVVVVVVVVVVVD

pLDDT: mean 91.2, std 6.47, range [53.0, 97.94]

Sequence (226 aa):
IRSTLQAVISSLVTGLPDDPTFSSLAEIGITSGAGGMLSIDSTELQDALTDDFNSVVDLFTESFSSSETSVFYNSRSTATQAGTYTVEITYDVNGNITAATINGHDATIEDVFIVGAEGTAEEGLRLGFDAPSGGSGTAIATVRLGLGVFAALGSRLTDITDPYEGQVHYATESLNTRIDNLNDRIDAMEERLVQREDMYRRQFANLEVALSQMQNQSQYLSSILG